Protein AF-A0A239KYQ0-F1 (afdb_monomer_lite)

Secondary structure (DSSP, 8-state):
--PPEEEEEEEEEETPPTTPEEEEEE--TT-S--EEEEEE-BTTEEEEEEEESSSEEEEEEEEEEEEE-TTSSSEEEEEEEEEEEEEEESSEEEEEEETT-GGG-EEE--HHHHHHHHHHHS---HHHHHHH-SSSSSHHHHHHHHHHHHHHHHHHHHHHTTS-HHHHTSHHHHHHHHHHH--

Sequence (183 aa):
MASWGTYVIRGTVKGVENGTWIYLTSMDRFDQTPLLDSARVKKERFEFRGQLRNKVLQAMLGLKGPVYKSDGVTVKEHRLTDAAMLWLENNDFFVEGEKGRLFQATINGPATQQDFQLLMRGNVEKAEFIRQHPNTSYLSVFLLNAEKEQYGKEVTAALYKLLSEDRKETLYGRQVATYLEGD

Structure (mmCIF, N/CA/C/O backbone):
data_AF-A0A239KYQ0-F1
#
_entry.id   AF-A0A239KYQ0-F1
#
loop_
_atom_site.group_PDB
_atom_site.id
_atom_site.type_symbol
_atom_site.label_atom_id
_atom_site.label_alt_id
_atom_site.label_comp_id
_atom_site.label_asym_id
_atom_site.label_entity_id
_atom_site.label_seq_id
_atom_site.pdbx_PDB_ins_code
_atom_site.Cartn_x
_atom_site.Cartn_y
_atom_site.Cartn_z
_atom_site.occupancy
_atom_site.B_iso_or_equiv
_atom_site.auth_seq_id
_atom_site.auth_comp_id
_atom_site.auth_asym_id
_atom_site.auth_atom_id
_atom_site.pdbx_PDB_model_num
ATOM 1 N N . MET A 1 1 ? -13.069 -3.149 -22.334 1.00 41.12 1 MET A N 1
ATOM 2 C CA . MET A 1 1 ? -13.716 -2.760 -21.061 1.00 41.12 1 MET A CA 1
ATOM 3 C C . MET A 1 1 ? -12.702 -2.984 -19.956 1.00 41.12 1 MET A C 1
ATOM 5 O O . MET A 1 1 ? -12.211 -4.099 -19.859 1.00 41.12 1 MET A O 1
ATOM 9 N N . ALA A 1 2 ? -12.317 -1.957 -19.194 1.00 51.84 2 ALA A N 1
ATOM 10 C CA . ALA A 1 2 ? -11.418 -2.161 -18.058 1.00 51.84 2 ALA A CA 1
ATOM 11 C C . ALA A 1 2 ? -12.173 -2.955 -16.981 1.00 51.84 2 ALA A C 1
ATOM 13 O O . ALA A 1 2 ? -13.147 -2.449 -16.427 1.00 51.84 2 ALA A O 1
ATOM 14 N N . SER A 1 3 ? -11.780 -4.204 -16.727 1.00 59.97 3 SER A N 1
ATOM 15 C CA . SER A 1 3 ? -12.342 -4.983 -15.623 1.00 59.97 3 SER A CA 1
ATOM 16 C C . SER A 1 3 ? -11.816 -4.409 -14.313 1.00 59.97 3 SER A C 1
ATOM 18 O O . SER A 1 3 ? -10.607 -4.417 -14.077 1.00 59.97 3 SER A O 1
ATOM 20 N N . TRP A 1 4 ? -12.704 -3.880 -13.479 1.00 78.44 4 TRP A N 1
ATOM 21 C CA . TRP A 1 4 ? -12.325 -3.394 -12.157 1.00 78.44 4 TRP A CA 1
ATOM 22 C C . TRP A 1 4 ? -12.005 -4.582 -11.251 1.00 78.44 4 TRP A C 1
ATOM 24 O O . TRP A 1 4 ? -12.693 -5.603 -11.299 1.00 78.44 4 TRP A O 1
ATOM 34 N N . GLY A 1 5 ? -10.957 -4.449 -10.438 1.00 87.06 5 GLY A N 1
ATOM 35 C CA . GLY A 1 5 ? -10.699 -5.392 -9.354 1.00 87.06 5 GLY A CA 1
ATOM 36 C C . GLY A 1 5 ? -11.647 -5.137 -8.185 1.00 87.06 5 GLY A C 1
ATOM 37 O O . GLY A 1 5 ? -12.246 -4.066 -8.077 1.00 87.06 5 GLY A O 1
ATOM 38 N N . THR A 1 6 ? -11.759 -6.096 -7.277 1.00 93.12 6 THR A N 1
ATOM 39 C CA . THR A 1 6 ? -12.476 -5.945 -6.007 1.00 93.12 6 THR A CA 1
ATOM 40 C C . THR A 1 6 ? -11.613 -6.440 -4.865 1.00 93.12 6 THR A C 1
ATOM 42 O O . THR A 1 6 ? -10.854 -7.388 -5.033 1.00 93.12 6 THR A O 1
ATOM 45 N N . TYR A 1 7 ? -11.747 -5.828 -3.697 1.00 94.00 7 TYR A N 1
ATOM 46 C CA . TYR A 1 7 ? -11.065 -6.292 -2.497 1.00 94.00 7 TYR A CA 1
ATOM 47 C C . TYR A 1 7 ? -12.039 -6.404 -1.331 1.00 94.00 7 TYR A C 1
ATOM 49 O O . TYR A 1 7 ? -12.993 -5.624 -1.209 1.00 94.00 7 TYR A O 1
ATOM 57 N N . VAL A 1 8 ? -11.742 -7.340 -0.433 1.00 96.00 8 VAL A N 1
ATOM 58 C CA . VAL A 1 8 ? -12.343 -7.395 0.898 1.00 96.00 8 VAL A CA 1
ATOM 59 C C . VAL A 1 8 ? -11.233 -7.450 1.934 1.00 96.00 8 VAL A C 1
ATOM 61 O O . VAL A 1 8 ? -10.407 -8.361 1.932 1.00 96.00 8 VAL A O 1
ATOM 64 N N . ILE A 1 9 ? -11.232 -6.486 2.850 1.00 97.44 9 ILE A N 1
ATOM 65 C CA . ILE A 1 9 ? -10.309 -6.478 3.986 1.00 97.44 9 ILE A CA 1
ATOM 66 C C . ILE A 1 9 ? -11.118 -6.803 5.217 1.00 97.44 9 ILE A C 1
ATOM 68 O O . ILE A 1 9 ? -12.038 -6.067 5.568 1.00 97.44 9 ILE A O 1
ATOM 72 N N . ARG A 1 10 ? -10.761 -7.880 5.898 1.00 98.12 10 ARG A N 1
ATOM 73 C CA . ARG A 1 10 ? -11.280 -8.171 7.234 1.00 98.12 10 ARG A CA 1
ATOM 74 C C . ARG A 1 10 ? -10.161 -7.926 8.220 1.00 98.12 10 ARG A C 1
ATOM 76 O O . ARG A 1 10 ? -9.006 -8.218 7.926 1.00 98.12 10 ARG A O 1
ATOM 83 N N . GLY A 1 11 ? -10.475 -7.409 9.395 1.00 97.94 11 GLY A N 1
ATOM 84 C CA . GLY A 1 11 ? -9.422 -7.260 10.381 1.00 97.94 11 GLY A CA 1
ATOM 85 C C . GLY A 1 11 ? -9.894 -7.194 11.808 1.00 97.94 11 GLY A C 1
ATOM 86 O O . GLY A 1 11 ? -11.076 -6.994 12.093 1.00 97.94 11 GLY A O 1
ATOM 87 N N . THR A 1 12 ? -8.926 -7.401 12.693 1.00 98.50 12 THR A N 1
ATOM 88 C CA . THR A 1 12 ? -9.068 -7.297 14.141 1.00 98.50 12 THR A CA 1
ATOM 89 C C . THR A 1 12 ? -8.008 -6.343 14.674 1.00 98.50 12 THR A C 1
ATOM 91 O O . THR A 1 12 ? -6.821 -6.525 14.403 1.00 98.50 12 THR A O 1
ATOM 94 N N . VAL A 1 13 ? -8.431 -5.340 15.441 1.00 98.31 13 VAL A N 1
ATOM 95 C CA . VAL A 1 13 ? -7.537 -4.418 16.152 1.00 98.31 13 VAL A CA 1
ATOM 96 C C . VAL A 1 13 ? -7.808 -4.545 17.642 1.00 98.31 13 VAL A C 1
ATOM 98 O O . VAL A 1 13 ? -8.805 -4.028 18.143 1.00 98.31 13 VAL A O 1
ATOM 101 N N . LYS A 1 14 ? -6.929 -5.246 18.357 1.00 98.38 14 LYS A N 1
ATOM 102 C CA . LYS A 1 14 ? -7.073 -5.448 19.803 1.00 98.38 14 LYS A CA 1
ATOM 103 C C . LYS A 1 14 ? -6.987 -4.121 20.557 1.00 98.38 14 LYS A C 1
ATOM 105 O O . LYS A 1 14 ? -6.195 -3.246 20.197 1.00 98.38 14 LYS A O 1
ATOM 110 N N . GLY A 1 15 ? -7.796 -3.974 21.602 1.00 97.12 15 GLY A N 1
ATOM 111 C CA . GLY A 1 15 ? -7.826 -2.789 22.462 1.00 97.12 15 GLY A CA 1
ATOM 112 C C . GLY A 1 15 ? -8.518 -1.567 21.849 1.00 97.12 15 GLY A C 1
ATOM 113 O O . GLY A 1 15 ? -8.438 -0.473 22.411 1.00 97.12 15 GLY A O 1
ATOM 114 N N . VAL A 1 16 ? -9.190 -1.715 20.702 1.00 96.75 16 VAL A N 1
ATOM 115 C CA . VAL A 1 16 ? -9.981 -0.635 20.103 1.00 96.75 16 VAL A CA 1
ATOM 116 C C . VAL A 1 16 ? -11.430 -0.677 20.599 1.00 96.75 16 VAL A C 1
ATOM 118 O O . VAL A 1 16 ? -12.057 -1.732 20.689 1.00 96.75 16 VAL A O 1
ATOM 121 N N . GLU A 1 17 ? -11.986 0.489 20.912 1.00 96.62 17 GLU A N 1
ATOM 122 C CA . GLU A 1 17 ? -13.349 0.604 21.428 1.00 96.62 17 GLU A CA 1
ATOM 123 C C . GLU A 1 17 ? -14.397 0.388 20.329 1.00 96.62 17 GLU A C 1
ATOM 125 O O . GLU A 1 17 ? -14.211 0.771 19.168 1.00 96.62 17 GLU A O 1
ATOM 130 N N . ASN A 1 18 ? -15.546 -0.177 20.709 1.00 97.44 18 ASN A N 1
ATOM 131 C CA . ASN A 1 18 ? -16.692 -0.303 19.812 1.00 97.44 18 ASN A CA 1
ATOM 132 C C . ASN A 1 18 ? -17.151 1.071 19.312 1.00 97.44 18 ASN A C 1
ATOM 134 O O . ASN A 1 18 ? -17.287 2.012 20.085 1.00 97.44 18 ASN A O 1
ATOM 138 N N . GLY A 1 19 ? -17.452 1.160 18.019 1.00 97.06 19 GLY A N 1
ATOM 139 C CA . GLY A 1 19 ? -17.867 2.403 17.373 1.00 97.06 19 GLY A CA 1
ATOM 140 C C . GLY A 1 19 ? -16.709 3.271 16.878 1.00 97.06 19 GLY A C 1
ATOM 141 O O . GLY A 1 19 ? -16.970 4.221 16.140 1.00 97.06 19 GLY A O 1
ATOM 142 N N . THR A 1 20 ? -15.454 2.930 17.201 1.00 96.94 20 THR A N 1
ATOM 143 C CA . THR A 1 20 ? -14.274 3.609 16.644 1.00 96.94 20 THR A CA 1
ATOM 144 C C . THR A 1 20 ? -14.236 3.451 15.126 1.00 96.94 20 THR A C 1
ATOM 146 O O . THR A 1 20 ? -14.492 2.366 14.607 1.00 96.94 20 THR A O 1
ATOM 149 N N . TRP A 1 21 ? -13.896 4.519 14.408 1.00 97.50 21 TRP A N 1
ATOM 150 C CA . TRP A 1 21 ? -13.687 4.469 12.962 1.00 97.50 21 TRP A CA 1
ATOM 151 C C . TRP A 1 21 ? -12.263 4.033 12.616 1.00 97.50 21 TRP A C 1
ATOM 153 O O . TRP A 1 21 ? -11.301 4.646 13.081 1.00 97.50 21 TRP A O 1
ATOM 163 N N . ILE A 1 22 ? -12.145 3.031 11.746 1.00 97.69 22 ILE A N 1
ATOM 164 C CA . ILE A 1 22 ? -10.922 2.723 10.998 1.00 97.69 22 ILE A CA 1
ATOM 165 C C . ILE A 1 22 ? -11.096 3.262 9.584 1.00 97.69 22 ILE A C 1
ATOM 167 O O . ILE A 1 22 ? -12.180 3.173 9.004 1.00 97.69 22 ILE A O 1
ATOM 171 N N . TYR A 1 23 ? -10.023 3.821 9.042 1.00 97.44 23 TYR A N 1
ATOM 172 C CA . TYR A 1 23 ? -9.992 4.413 7.713 1.00 97.44 23 TYR A CA 1
ATOM 173 C C . TYR A 1 23 ? -8.995 3.665 6.839 1.00 97.44 23 TYR A C 1
ATOM 175 O O . TYR A 1 23 ? -7.942 3.241 7.320 1.00 97.44 23 TYR A O 1
ATOM 183 N N . LEU A 1 24 ? -9.324 3.557 5.559 1.00 96.56 24 LEU A N 1
ATOM 184 C CA . LEU A 1 24 ? -8.436 3.088 4.509 1.00 96.56 24 LEU A CA 1
ATOM 185 C C . LEU A 1 24 ? -8.153 4.261 3.574 1.00 96.56 24 LEU A C 1
ATOM 187 O O . LEU A 1 24 ? -9.088 4.872 3.055 1.00 96.56 24 LEU A O 1
ATOM 191 N N . THR A 1 25 ? -6.882 4.589 3.368 1.00 93.75 25 THR A N 1
ATOM 192 C CA . THR A 1 25 ? -6.470 5.721 2.538 1.00 93.75 25 THR A CA 1
ATOM 193 C C . THR A 1 25 ? -5.461 5.327 1.469 1.00 9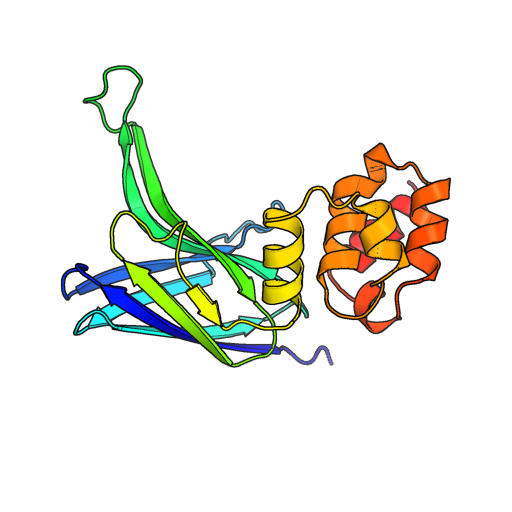3.75 25 THR A C 1
ATOM 195 O O . THR A 1 25 ? -4.535 4.571 1.743 1.00 93.75 25 THR A O 1
ATOM 198 N N . SER A 1 26 ? -5.609 5.872 0.268 1.00 90.94 26 SER A N 1
ATOM 199 C CA . SER A 1 26 ? -4.651 5.779 -0.829 1.00 90.94 26 SER A CA 1
ATOM 200 C C . SER A 1 26 ? -3.345 6.485 -0.465 1.00 90.94 26 SER A C 1
ATOM 202 O O . SER A 1 26 ? -3.358 7.548 0.156 1.00 90.94 26 SER A O 1
ATOM 204 N N . MET A 1 27 ? -2.221 5.886 -0.855 1.00 88.00 27 MET A N 1
ATOM 205 C CA . MET A 1 27 ? -0.887 6.497 -0.779 1.00 88.00 27 MET A CA 1
ATOM 206 C C . MET A 1 27 ? -0.417 7.043 -2.130 1.00 88.00 27 MET A C 1
ATOM 208 O O . MET A 1 27 ? 0.723 7.499 -2.256 1.00 88.00 27 MET A O 1
ATOM 212 N N . ASP A 1 28 ? -1.268 6.980 -3.153 1.00 79.50 28 ASP A N 1
ATOM 213 C CA . ASP A 1 28 ? -0.952 7.552 -4.450 1.00 79.50 28 ASP A CA 1
ATOM 214 C C . ASP A 1 28 ? -0.922 9.083 -4.355 1.00 79.50 28 ASP A C 1
ATOM 216 O O . ASP A 1 28 ? -1.899 9.732 -3.987 1.00 79.50 28 ASP A O 1
ATOM 220 N N . ARG A 1 29 ? 0.228 9.667 -4.696 1.00 71.94 29 ARG A N 1
ATOM 221 C CA . ARG A 1 29 ? 0.476 11.113 -4.604 1.00 71.94 29 ARG A CA 1
ATOM 222 C C . ARG A 1 29 ? -0.339 11.907 -5.625 1.00 71.94 29 ARG A C 1
ATOM 224 O O . ARG A 1 29 ? -0.457 13.121 -5.486 1.00 71.94 29 ARG A O 1
ATOM 231 N N . PHE A 1 30 ? -0.872 11.231 -6.642 1.00 66.31 30 PHE A N 1
ATOM 232 C CA . PHE A 1 30 ? -1.729 11.819 -7.668 1.00 66.31 30 PHE A CA 1
ATOM 233 C C . PHE A 1 30 ? -3.223 11.652 -7.359 1.00 66.31 30 PHE A C 1
ATOM 235 O O . PHE A 1 30 ? -4.062 12.174 -8.095 1.00 66.31 30 PHE A O 1
ATOM 242 N N . ASP A 1 31 ? -3.571 10.951 -6.276 1.00 68.62 31 ASP A N 1
ATOM 243 C CA . ASP A 1 31 ? -4.956 10.753 -5.871 1.00 68.62 31 ASP A CA 1
ATOM 244 C C . ASP A 1 31 ? -5.467 11.954 -5.068 1.00 68.62 31 ASP A C 1
ATOM 246 O O . ASP A 1 31 ? -5.081 12.200 -3.924 1.00 68.62 31 ASP A O 1
ATOM 250 N N . GLN A 1 32 ? -6.373 12.710 -5.684 1.00 63.97 32 GLN A N 1
ATOM 251 C CA . GLN A 1 32 ? -7.030 13.860 -5.059 1.00 63.97 32 GLN A CA 1
ATOM 252 C C . GLN A 1 32 ? -8.093 13.444 -4.025 1.00 63.97 32 GLN A C 1
ATOM 254 O O . GLN A 1 32 ? -8.596 14.291 -3.285 1.00 63.97 32 GLN A O 1
ATOM 259 N N . THR A 1 33 ? -8.423 12.149 -3.944 1.00 68.81 33 THR A N 1
ATOM 260 C CA . THR A 1 33 ? -9.432 11.583 -3.037 1.00 68.81 33 THR A CA 1
ATOM 261 C C . THR A 1 33 ? -8.800 10.478 -2.188 1.00 68.81 33 THR A C 1
ATOM 263 O O . THR A 1 33 ? -9.122 9.302 -2.334 1.00 68.81 33 THR A O 1
ATOM 266 N N . PRO A 1 34 ? -7.904 10.829 -1.249 1.00 83.75 34 PRO A N 1
ATOM 267 C CA . PRO A 1 34 ? -7.096 9.838 -0.557 1.00 83.75 34 PRO A CA 1
ATOM 268 C C . PRO A 1 34 ? -7.916 8.912 0.342 1.00 83.75 34 PRO A C 1
ATOM 270 O O . PRO A 1 34 ? -7.398 7.885 0.744 1.00 83.75 34 PRO A O 1
ATOM 273 N N . LEU A 1 35 ? -9.165 9.229 0.698 1.00 90.38 35 LEU A N 1
ATOM 274 C CA . LEU A 1 35 ? -10.012 8.316 1.468 1.00 90.38 35 LEU A CA 1
ATOM 275 C C . LEU A 1 35 ? -10.648 7.269 0.544 1.00 90.38 35 LEU A C 1
ATOM 277 O O . LEU A 1 35 ? -11.489 7.609 -0.283 1.00 90.38 35 LEU A O 1
ATOM 281 N N . LEU A 1 36 ? -10.286 6.002 0.744 1.00 91.94 36 LEU A N 1
ATOM 282 C CA . LEU A 1 36 ? -10.824 4.868 -0.008 1.00 91.94 36 LEU A CA 1
ATOM 283 C C . LEU A 1 36 ? -12.075 4.287 0.657 1.00 91.94 36 LEU A C 1
ATOM 285 O O . LEU A 1 36 ? -13.055 4.007 -0.025 1.00 91.94 36 LEU A O 1
ATOM 289 N N . ASP A 1 37 ? -12.040 4.094 1.980 1.00 94.62 37 ASP A N 1
ATOM 290 C CA . ASP A 1 37 ? -13.149 3.510 2.746 1.00 94.62 37 ASP A CA 1
ATOM 291 C C . ASP A 1 37 ? -13.049 3.870 4.246 1.00 94.62 37 ASP A C 1
ATOM 293 O O . ASP A 1 37 ? -12.001 4.309 4.739 1.00 94.62 37 ASP A O 1
ATOM 297 N N . SER A 1 38 ? -14.137 3.682 4.994 1.00 96.38 38 SER A N 1
ATOM 298 C CA . SER A 1 38 ? -14.176 3.807 6.453 1.00 96.38 38 SER A CA 1
ATOM 299 C C . SER A 1 38 ? -15.205 2.859 7.077 1.00 96.38 38 SER A C 1
ATOM 301 O O . SER A 1 38 ? -16.316 2.711 6.576 1.00 96.38 38 SER A O 1
ATOM 303 N N . ALA A 1 39 ? -14.850 2.237 8.200 1.00 97.56 39 ALA A N 1
ATOM 304 C CA . ALA A 1 39 ? -15.675 1.233 8.860 1.00 97.56 39 ALA A CA 1
ATOM 305 C C . ALA A 1 39 ? -15.681 1.457 10.370 1.00 97.56 39 ALA A C 1
ATOM 307 O O . ALA A 1 39 ? -14.663 1.810 10.972 1.00 97.56 39 ALA A O 1
ATOM 308 N N . ARG A 1 40 ? -16.839 1.229 10.996 1.00 97.50 40 ARG A N 1
ATOM 309 C CA . ARG A 1 40 ? -16.948 1.228 12.456 1.00 97.50 40 ARG A CA 1
ATOM 310 C C . ARG A 1 40 ? -16.550 -0.127 13.007 1.00 97.50 40 ARG A C 1
ATOM 312 O O . ARG A 1 40 ? -17.076 -1.154 12.583 1.00 97.50 40 ARG A O 1
ATOM 319 N N . VAL A 1 41 ? -15.685 -0.110 14.011 1.00 97.75 41 VAL A N 1
ATOM 320 C CA . VAL A 1 41 ? -15.275 -1.314 14.717 1.00 97.75 41 VAL A CA 1
ATOM 321 C C . VAL A 1 41 ? -16.415 -1.841 15.589 1.00 97.75 41 VAL A C 1
ATOM 323 O O . VAL A 1 41 ? -17.044 -1.093 16.343 1.00 97.75 41 VAL A O 1
ATOM 326 N N . LYS A 1 42 ? -16.660 -3.151 15.518 1.00 98.25 42 LYS A N 1
ATOM 327 C CA . LYS A 1 42 ? -17.587 -3.880 16.387 1.00 98.25 42 LYS A CA 1
ATOM 328 C C . LYS A 1 42 ? -16.908 -5.134 16.925 1.00 98.25 42 LYS A C 1
ATOM 330 O O . LYS A 1 42 ? -16.545 -6.022 16.161 1.00 98.25 42 LYS A O 1
ATOM 335 N N . LYS A 1 43 ? -16.792 -5.222 18.251 1.00 97.69 43 LYS A N 1
ATOM 336 C CA . LYS A 1 43 ? -16.062 -6.274 18.972 1.00 97.69 43 LYS A CA 1
ATOM 337 C C . LYS A 1 43 ? -14.652 -6.448 18.398 1.00 97.69 43 LYS A C 1
ATOM 339 O O . LYS A 1 43 ? -14.309 -7.534 17.947 1.00 97.69 43 LYS A O 1
ATOM 344 N N . GLU A 1 44 ? -13.907 -5.341 18.337 1.00 97.94 44 GLU A N 1
ATOM 345 C CA . GLU A 1 44 ? -12.537 -5.248 17.794 1.00 97.94 44 GLU A CA 1
ATOM 346 C C . GLU A 1 44 ? -12.386 -5.561 16.297 1.00 97.94 44 GLU A C 1
ATOM 348 O O . GLU A 1 44 ? -11.282 -5.483 15.763 1.00 97.94 44 GLU A O 1
ATOM 353 N N . ARG A 1 45 ? -13.476 -5.878 15.591 1.00 98.56 45 ARG A N 1
ATOM 354 C CA . ARG A 1 45 ? -13.458 -6.268 14.180 1.00 98.56 45 ARG A CA 1
ATOM 355 C C . ARG A 1 45 ? -13.977 -5.175 13.261 1.00 98.56 45 ARG A C 1
ATOM 357 O O . ARG A 1 45 ? -14.900 -4.442 13.621 1.00 98.56 45 ARG A O 1
ATOM 364 N N . PHE A 1 46 ? -13.436 -5.129 12.052 1.00 98.38 46 PHE A N 1
ATOM 365 C CA . PHE A 1 46 ? -13.901 -4.277 10.960 1.00 98.38 46 PHE A CA 1
ATOM 366 C C . PHE A 1 46 ? -13.878 -5.045 9.632 1.00 98.38 46 PHE A C 1
ATOM 368 O O . PHE A 1 46 ? -13.201 -6.069 9.502 1.00 98.38 46 PHE A O 1
ATOM 375 N N . GLU A 1 47 ? -14.620 -4.542 8.648 1.00 98.38 47 GLU A N 1
ATOM 376 C CA . GLU A 1 47 ? -14.605 -5.049 7.278 1.00 98.38 47 GLU A CA 1
ATOM 377 C C . GLU A 1 47 ? -14.676 -3.876 6.294 1.00 98.38 47 GLU A C 1
ATOM 379 O O . GLU A 1 47 ? -15.461 -2.950 6.499 1.00 98.38 47 GLU A O 1
ATOM 384 N N . PHE A 1 48 ? -13.869 -3.939 5.237 1.00 97.69 48 PHE A N 1
ATOM 385 C CA . PHE A 1 48 ? -13.925 -3.064 4.070 1.00 97.69 48 PHE A CA 1
ATOM 386 C C . PHE A 1 48 ? -14.285 -3.874 2.835 1.00 97.69 48 PHE A C 1
ATOM 388 O O . PHE A 1 48 ? -13.810 -5.003 2.679 1.00 97.69 48 PHE A O 1
ATOM 395 N N . ARG A 1 49 ? -15.077 -3.284 1.939 1.00 96.06 49 ARG A N 1
ATOM 396 C CA . ARG A 1 49 ? -15.410 -3.864 0.633 1.00 96.06 49 ARG A CA 1
ATOM 397 C C . ARG A 1 49 ? -15.349 -2.767 -0.408 1.00 96.06 49 ARG A C 1
ATOM 399 O O . ARG A 1 49 ? -16.153 -1.842 -0.367 1.00 96.06 49 ARG A O 1
ATOM 406 N N . GLY A 1 50 ? -14.425 -2.893 -1.349 1.00 92.56 50 GLY A N 1
ATOM 407 C CA . GLY A 1 50 ? -14.204 -1.847 -2.335 1.00 92.56 50 GLY A CA 1
ATOM 408 C C . GLY A 1 50 ? -13.864 -2.369 -3.717 1.00 92.56 50 GLY A C 1
ATOM 409 O O . GLY A 1 50 ? -13.645 -3.561 -3.942 1.00 92.56 50 GLY A O 1
ATOM 410 N N . GLN A 1 51 ? -13.841 -1.429 -4.653 1.00 91.38 51 GLN A N 1
ATOM 411 C CA . GLN A 1 51 ? -13.428 -1.644 -6.031 1.00 91.38 51 GLN A CA 1
ATOM 412 C C . GLN A 1 51 ? -12.055 -1.021 -6.253 1.00 91.38 51 GLN A C 1
ATOM 414 O O . GLN A 1 51 ? -11.740 0.041 -5.715 1.00 91.38 51 GLN A O 1
ATOM 419 N N . LEU A 1 52 ? -11.253 -1.670 -7.087 1.00 88.50 52 LEU A N 1
ATOM 420 C CA . LEU A 1 52 ? -9.911 -1.245 -7.431 1.00 88.50 52 LEU A CA 1
ATOM 421 C C . LEU A 1 52 ? -9.880 -0.820 -8.900 1.00 88.50 52 LEU A C 1
ATOM 423 O O . LEU A 1 52 ? -10.077 -1.627 -9.810 1.00 88.50 52 LEU A O 1
ATOM 427 N N . ARG A 1 53 ? -9.644 0.477 -9.124 1.00 85.00 53 ARG A N 1
ATOM 428 C CA . ARG A 1 53 ? -9.548 1.063 -10.473 1.00 85.00 53 ARG A CA 1
ATOM 429 C C . ARG A 1 53 ? -8.241 0.705 -11.183 1.00 85.00 53 ARG A C 1
ATOM 431 O O . ARG A 1 53 ? -8.188 0.711 -12.406 1.00 85.00 53 ARG A O 1
ATOM 438 N N . ASN A 1 54 ? -7.199 0.404 -10.412 1.00 87.31 54 ASN A N 1
ATOM 439 C CA . ASN A 1 54 ? -5.903 -0.065 -10.892 1.00 87.31 54 ASN A CA 1
ATOM 440 C C . ASN A 1 54 ? -5.703 -1.527 -10.475 1.00 87.31 54 ASN A C 1
ATOM 442 O O . ASN A 1 54 ? -6.391 -2.010 -9.589 1.00 87.31 54 ASN A O 1
ATOM 446 N N . LYS A 1 55 ? -4.765 -2.253 -11.089 1.00 91.12 55 LYS A N 1
ATOM 447 C CA . LYS A 1 55 ? -4.492 -3.654 -10.705 1.00 91.12 55 LYS A CA 1
ATOM 448 C C . LYS A 1 55 ? -3.905 -3.785 -9.290 1.00 91.12 55 LYS A C 1
ATOM 450 O O . LYS A 1 55 ? -4.078 -4.812 -8.645 1.00 91.12 55 LYS A O 1
ATOM 455 N N . VAL A 1 56 ? -3.233 -2.733 -8.826 1.00 92.12 56 VAL A N 1
ATOM 456 C CA . VAL A 1 56 ? -2.591 -2.639 -7.515 1.00 92.12 56 VAL A CA 1
ATOM 457 C C . VAL A 1 56 ? -2.669 -1.201 -6.997 1.00 92.12 56 VAL A C 1
ATOM 459 O O . VAL A 1 56 ? -2.653 -0.258 -7.795 1.00 92.12 56 VAL A O 1
ATOM 462 N N . LEU A 1 57 ? -2.737 -1.028 -5.677 1.00 91.62 57 LEU A N 1
ATOM 463 C CA . LEU A 1 57 ? -2.629 0.273 -5.018 1.00 91.62 57 LEU A CA 1
ATOM 464 C C . LEU A 1 57 ? -1.950 0.139 -3.650 1.00 91.62 57 LEU A C 1
ATOM 466 O O . LEU A 1 57 ? -2.350 -0.693 -2.837 1.00 91.62 57 LEU A O 1
ATOM 470 N N . GLN A 1 58 ? -0.959 0.986 -3.370 1.00 92.50 58 GLN A N 1
ATOM 471 C CA . GLN A 1 58 ? -0.439 1.143 -2.012 1.00 92.50 58 GLN A CA 1
ATOM 472 C C . GLN A 1 58 ? -1.419 1.976 -1.175 1.00 92.50 58 GLN A C 1
ATOM 474 O O . GLN A 1 58 ? -1.866 3.041 -1.606 1.00 92.50 58 GLN A O 1
ATOM 479 N N . ALA A 1 59 ? -1.734 1.507 0.028 1.00 94.12 59 ALA A N 1
ATOM 480 C CA . ALA A 1 59 ? -2.668 2.160 0.933 1.00 94.12 59 ALA A CA 1
ATOM 481 C C . ALA A 1 59 ? -2.155 2.160 2.381 1.00 94.12 59 ALA A C 1
ATOM 483 O O . ALA A 1 59 ? -1.228 1.437 2.751 1.00 94.12 59 ALA A O 1
ATOM 484 N N . MET A 1 60 ? -2.787 2.981 3.212 1.00 95.12 60 MET A N 1
ATOM 485 C CA . MET A 1 60 ? -2.651 2.965 4.662 1.00 95.12 60 MET A CA 1
ATOM 486 C C . MET A 1 60 ? -3.993 2.646 5.301 1.00 95.12 60 MET A C 1
ATOM 488 O O . MET A 1 60 ? -5.028 3.181 4.911 1.00 95.12 60 MET A O 1
ATOM 492 N N . LEU A 1 61 ? -3.961 1.796 6.316 1.00 96.56 61 LEU A N 1
ATOM 493 C CA . LEU A 1 61 ? -5.101 1.487 7.163 1.00 96.56 61 LEU A CA 1
ATOM 494 C C . LEU A 1 61 ? -4.798 1.972 8.567 1.00 96.56 61 LEU A C 1
ATOM 496 O O . LEU A 1 61 ? -3.746 1.639 9.108 1.00 96.56 61 LEU A O 1
ATOM 500 N N . GLY A 1 62 ? -5.700 2.731 9.183 1.00 97.12 62 GLY A N 1
ATOM 501 C CA . GLY A 1 62 ? -5.409 3.226 10.521 1.00 97.12 62 GLY A CA 1
ATOM 502 C C . GLY A 1 62 ? -6.522 3.962 11.238 1.00 97.12 62 GLY A C 1
ATOM 503 O O . GLY A 1 62 ? -7.626 4.177 10.728 1.00 97.12 62 GLY A O 1
ATOM 504 N N . LEU A 1 63 ? -6.170 4.375 12.449 1.00 96.50 63 LEU A N 1
ATOM 505 C CA . LEU A 1 63 ? -6.972 5.187 13.347 1.00 96.50 63 LEU A CA 1
ATOM 506 C C . LEU A 1 63 ? -6.530 6.648 13.249 1.00 96.50 63 LEU A C 1
ATOM 508 O O . LEU A 1 63 ? -5.334 6.956 13.219 1.00 96.50 63 LEU A O 1
ATOM 512 N N . LYS A 1 64 ? -7.505 7.563 13.227 1.00 93.50 64 LYS A N 1
ATOM 513 C CA . LYS A 1 64 ? -7.217 8.994 13.338 1.00 93.50 64 LYS A CA 1
ATOM 514 C C . LYS A 1 64 ? -6.869 9.350 14.778 1.00 93.50 64 LYS A C 1
ATOM 516 O O . LYS A 1 64 ? -7.570 8.945 15.702 1.00 93.50 64 LYS A O 1
ATOM 521 N N . GLY A 1 65 ? -5.848 10.177 14.939 1.00 89.50 65 GLY A N 1
ATOM 522 C CA . GLY A 1 65 ? -5.489 10.786 16.210 1.00 89.50 65 GLY A CA 1
ATOM 523 C C . GLY A 1 65 ? -4.956 12.205 16.022 1.00 89.50 65 GLY A C 1
ATOM 524 O O . GLY A 1 65 ? -4.727 12.642 14.885 1.00 89.50 65 GLY A O 1
ATOM 525 N N . PRO A 1 66 ? -4.806 12.949 17.126 1.00 91.44 66 PRO A N 1
ATOM 526 C CA . PRO A 1 66 ? -4.275 14.301 17.097 1.00 91.44 66 PRO A CA 1
ATOM 527 C C . PRO A 1 66 ? -2.774 14.297 16.789 1.00 91.44 66 PRO A C 1
ATOM 529 O O . PRO A 1 66 ? -2.006 13.483 17.298 1.00 91.44 66 PRO A O 1
ATOM 532 N N . VAL A 1 67 ? -2.350 15.258 15.977 1.00 89.88 67 VAL A N 1
ATOM 533 C CA . VAL A 1 67 ? -0.950 15.637 15.788 1.00 89.88 67 VAL A CA 1
ATOM 534 C C . VAL A 1 67 ? -0.743 16.939 16.528 1.00 89.88 67 VAL A C 1
ATOM 536 O O . VAL A 1 67 ? -1.422 17.925 16.243 1.00 89.88 67 VAL A O 1
ATOM 539 N N . TYR A 1 68 ? 0.191 16.949 17.466 1.00 92.25 68 TYR A N 1
ATOM 540 C CA . TYR A 1 68 ? 0.483 18.123 18.276 1.00 92.25 68 TYR A CA 1
ATOM 541 C C . TYR A 1 68 ? 1.523 19.022 17.597 1.00 92.25 68 TYR A C 1
ATOM 543 O O . TYR A 1 68 ? 2.335 18.565 16.787 1.00 92.25 68 TYR A O 1
ATOM 551 N N . LYS A 1 69 ? 1.488 20.319 17.911 1.00 94.44 69 LYS A N 1
ATOM 552 C CA . LYS A 1 69 ? 2.579 21.253 17.609 1.00 94.44 69 LYS A CA 1
ATOM 553 C C . LYS A 1 69 ? 3.807 20.912 18.465 1.00 94.44 69 LYS A C 1
ATOM 555 O O . LYS A 1 69 ? 3.763 20.036 19.325 1.00 94.44 69 LYS A O 1
ATOM 560 N N . SER A 1 70 ? 4.908 21.631 18.249 1.00 93.50 70 SER A N 1
ATOM 561 C CA . SER A 1 70 ? 6.151 21.465 19.017 1.00 93.50 70 SER A CA 1
ATOM 562 C C . SER A 1 70 ? 5.991 21.700 20.524 1.00 93.50 70 SER A C 1
ATOM 564 O O . SER A 1 70 ? 6.853 21.288 21.287 1.00 93.50 70 SER A O 1
ATOM 566 N N . ASP A 1 71 ? 4.902 22.345 20.952 1.00 94.12 71 ASP A N 1
ATOM 567 C CA . ASP A 1 71 ? 4.555 22.523 22.365 1.00 94.12 71 ASP A CA 1
ATOM 568 C C . ASP A 1 71 ? 4.010 21.248 23.035 1.00 94.12 71 ASP A C 1
ATOM 570 O O . ASP A 1 71 ? 3.875 21.216 24.254 1.00 94.12 71 ASP A O 1
ATOM 574 N N . GLY A 1 72 ? 3.685 20.204 22.262 1.00 90.56 72 GLY A N 1
ATOM 575 C CA . GLY A 1 72 ? 3.139 18.941 22.760 1.00 90.56 72 GLY A CA 1
ATOM 576 C C . GLY A 1 72 ? 1.700 19.017 23.285 1.00 90.56 72 GLY A C 1
ATOM 577 O O . GLY A 1 72 ? 1.183 18.005 23.751 1.00 90.56 72 GLY A O 1
ATOM 578 N N . VAL A 1 73 ? 1.041 20.178 23.203 1.00 91.88 73 VAL A N 1
ATOM 579 C CA . VAL A 1 73 ? -0.286 20.418 23.803 1.00 91.88 73 VAL A CA 1
ATOM 580 C C . VAL A 1 73 ? -1.292 20.900 22.764 1.00 91.88 73 VAL A C 1
ATOM 582 O O . VAL A 1 73 ? -2.443 20.458 22.755 1.00 91.88 73 VAL A O 1
ATOM 585 N N . THR A 1 74 ? -0.879 21.764 21.840 1.00 94.69 74 THR A N 1
ATOM 586 C CA . THR A 1 74 ? -1.782 22.318 20.833 1.00 94.69 74 THR A CA 1
ATOM 587 C C . THR A 1 74 ? -1.965 21.329 19.691 1.00 94.69 74 THR A C 1
ATOM 589 O O . THR A 1 74 ? -1.016 21.027 18.966 1.00 94.69 74 THR A O 1
ATOM 592 N N . VAL A 1 75 ? -3.197 20.865 19.468 1.00 93.94 75 VAL A N 1
ATOM 593 C CA . VAL A 1 75 ? -3.523 20.039 18.296 1.00 93.94 75 VAL A CA 1
ATOM 594 C C . VAL A 1 75 ? -3.384 20.885 17.029 1.00 93.94 75 VAL A C 1
ATOM 596 O O . VAL A 1 75 ? -4.051 21.904 16.861 1.00 93.94 75 VAL A O 1
ATOM 599 N N . LYS A 1 76 ? -2.498 20.457 16.132 1.00 93.06 76 LYS A N 1
ATOM 600 C CA . LYS A 1 76 ? -2.308 21.030 14.798 1.00 93.06 76 LYS A CA 1
ATOM 601 C C . LYS A 1 76 ? -3.356 20.496 13.825 1.00 93.06 76 LYS A C 1
ATOM 603 O O . LYS A 1 76 ? -3.966 21.268 13.097 1.00 93.06 76 LYS A O 1
ATOM 608 N N . GLU A 1 77 ? -3.532 19.179 13.794 1.00 92.44 77 GLU A N 1
ATOM 609 C CA . GLU A 1 77 ? -4.409 18.488 12.848 1.00 92.44 77 GLU A CA 1
ATOM 610 C C . GLU A 1 77 ? -4.761 17.083 13.351 1.00 92.44 77 GLU A C 1
ATOM 612 O O . GLU A 1 77 ? -4.133 16.576 14.279 1.00 92.44 77 GLU A O 1
ATOM 617 N N . HIS A 1 78 ? -5.748 16.441 12.722 1.00 87.19 78 HIS A N 1
ATOM 618 C CA . HIS A 1 78 ? -6.032 15.019 12.916 1.00 87.19 78 HIS A CA 1
ATOM 619 C C . HIS A 1 78 ? -5.681 14.254 11.643 1.00 87.19 78 HIS A C 1
ATOM 621 O O . HIS A 1 78 ? -6.212 14.551 10.572 1.00 87.19 78 HIS A O 1
ATOM 627 N N . ARG A 1 79 ? -4.835 13.232 11.764 1.00 90.00 79 ARG A N 1
ATOM 628 C CA . ARG A 1 79 ? -4.465 12.333 10.657 1.00 90.00 79 ARG A CA 1
ATOM 629 C C . ARG A 1 79 ? -4.362 10.901 11.160 1.00 90.00 79 ARG A C 1
ATOM 631 O O . ARG A 1 79 ? -4.573 10.653 12.343 1.00 90.00 79 ARG A O 1
ATOM 638 N N . LEU A 1 80 ? -4.045 9.961 10.275 1.00 91.56 80 LEU A N 1
ATOM 639 C CA . LEU A 1 80 ? -3.701 8.607 10.700 1.00 91.56 80 LEU A CA 1
ATOM 640 C C . LEU A 1 80 ? -2.413 8.646 11.532 1.00 91.56 80 LEU A C 1
ATOM 642 O O . LEU A 1 80 ? -1.341 8.930 11.001 1.00 91.56 80 LEU A O 1
ATOM 646 N N . THR A 1 81 ? -2.538 8.429 12.841 1.00 91.62 81 THR A N 1
ATO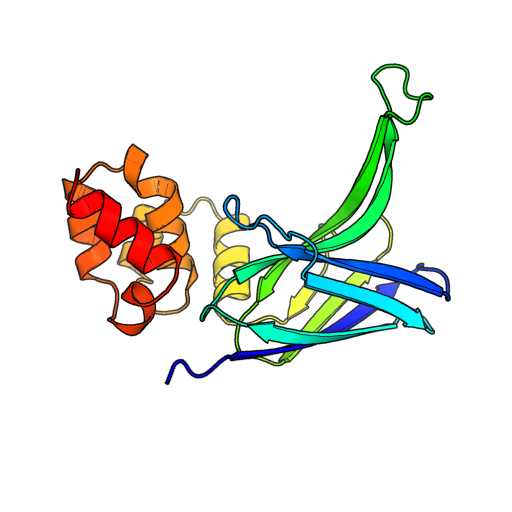M 647 C CA . THR A 1 81 ? -1.410 8.440 13.793 1.00 91.62 81 THR A CA 1
ATOM 648 C C . THR A 1 81 ? -1.019 7.039 14.243 1.00 91.62 81 THR A C 1
ATOM 650 O O . THR A 1 81 ? 0.108 6.833 14.673 1.00 91.62 81 THR A O 1
ATOM 653 N N . ASP A 1 82 ? -1.939 6.083 14.128 1.00 96.00 82 ASP A N 1
ATOM 654 C CA . ASP A 1 82 ? -1.709 4.662 14.366 1.00 96.00 82 ASP A CA 1
ATOM 655 C C . ASP A 1 82 ? -2.173 3.912 13.119 1.00 96.00 82 ASP A C 1
ATOM 657 O O . ASP A 1 82 ? -3.372 3.861 12.833 1.00 96.00 82 ASP A O 1
ATOM 661 N N . ALA A 1 83 ? -1.225 3.446 12.306 1.00 96.38 83 ALA A N 1
ATOM 662 C CA . ALA A 1 83 ? -1.527 2.945 10.973 1.00 96.38 83 ALA A CA 1
ATOM 663 C C . ALA A 1 83 ? -0.546 1.878 10.489 1.00 96.38 83 ALA A C 1
ATOM 665 O O . ALA A 1 83 ? 0.635 1.894 10.831 1.00 96.38 83 ALA A O 1
ATOM 666 N N . ALA A 1 84 ? -1.057 0.999 9.632 1.00 95.31 84 ALA A N 1
ATOM 667 C CA . ALA A 1 84 ? -0.317 -0.007 8.892 1.00 95.31 84 ALA A CA 1
ATOM 668 C C . ALA A 1 84 ? -0.275 0.369 7.406 1.00 95.31 84 ALA A C 1
ATOM 670 O O . ALA A 1 84 ? -1.282 0.808 6.844 1.00 95.31 84 ALA A O 1
ATOM 671 N N . MET A 1 85 ? 0.870 0.164 6.757 1.00 93.81 85 MET A N 1
ATOM 672 C CA . MET A 1 85 ? 0.978 0.250 5.300 1.00 93.81 85 MET A CA 1
ATOM 673 C C . MET A 1 85 ? 0.627 -1.099 4.681 1.00 93.81 85 MET A C 1
ATOM 675 O O . MET A 1 85 ? 1.086 -2.136 5.165 1.00 93.81 85 MET A O 1
ATOM 679 N N . LEU A 1 86 ? -0.163 -1.084 3.611 1.00 95.25 86 LEU A N 1
ATOM 680 C CA . LEU A 1 86 ? -0.611 -2.299 2.948 1.00 95.25 86 LEU A CA 1
ATOM 681 C C . LEU A 1 86 ? -0.754 -2.147 1.434 1.00 95.25 86 LEU A C 1
ATOM 683 O O . LEU A 1 86 ? -0.768 -1.035 0.903 1.00 95.25 86 LEU A O 1
ATOM 687 N N . TRP A 1 87 ? -0.892 -3.281 0.754 1.00 94.88 87 TRP A N 1
ATOM 688 C CA . TRP A 1 87 ? -1.121 -3.361 -0.686 1.00 94.88 87 TRP A CA 1
ATOM 689 C C . TRP A 1 87 ? -2.511 -3.908 -1.001 1.00 94.88 87 TRP A C 1
ATOM 691 O O . TRP A 1 87 ? -2.877 -4.994 -0.554 1.00 94.88 87 TRP A O 1
ATOM 701 N N . LEU A 1 88 ? -3.273 -3.152 -1.792 1.00 94.38 88 LEU A N 1
ATOM 702 C CA . LEU A 1 88 ? -4.553 -3.575 -2.347 1.00 94.38 88 LEU A CA 1
ATOM 703 C C . LEU A 1 88 ? -4.334 -4.209 -3.717 1.00 94.38 88 LEU A C 1
ATOM 705 O O . LEU A 1 88 ? -3.714 -3.608 -4.591 1.00 94.38 88 LEU A O 1
ATOM 709 N N . GLU A 1 89 ? -4.902 -5.394 -3.901 1.00 93.62 89 GLU A N 1
ATOM 710 C CA . GLU A 1 89 ? -5.010 -6.117 -5.169 1.00 93.62 89 GLU A CA 1
ATOM 711 C C . GLU A 1 89 ? -6.428 -6.697 -5.276 1.00 93.62 89 GLU A C 1
ATOM 713 O O . GLU A 1 89 ? -7.229 -6.554 -4.350 1.00 93.62 89 GLU A O 1
ATOM 718 N N . ASN A 1 90 ? -6.750 -7.360 -6.388 1.00 93.19 90 ASN A N 1
ATOM 719 C CA . ASN A 1 90 ? -8.013 -8.084 -6.550 1.00 93.19 90 ASN A CA 1
ATOM 720 C C . ASN A 1 90 ? -8.040 -9.368 -5.694 1.00 93.19 90 ASN A C 1
ATOM 722 O O . ASN A 1 90 ? -7.946 -10.474 -6.229 1.00 93.19 90 ASN A O 1
ATOM 726 N N . ASN A 1 91 ? -8.063 -9.216 -4.369 1.00 92.31 91 ASN A N 1
ATOM 727 C CA . ASN A 1 91 ? -7.990 -10.309 -3.407 1.00 92.31 91 ASN A CA 1
ATOM 728 C C . ASN A 1 91 ? -8.684 -9.956 -2.079 1.00 92.31 91 ASN A C 1
ATOM 730 O O . ASN A 1 91 ? -8.767 -8.792 -1.675 1.00 92.31 91 ASN A O 1
ATOM 734 N N . ASP A 1 92 ? -9.121 -10.994 -1.378 1.00 94.19 92 ASP A N 1
ATOM 735 C CA . ASP A 1 92 ? -9.551 -10.945 0.010 1.00 94.19 92 ASP A CA 1
ATOM 736 C C . ASP A 1 92 ? -8.335 -11.142 0.921 1.00 94.19 92 ASP A C 1
ATOM 738 O O . ASP A 1 92 ? -7.525 -12.045 0.707 1.00 94.19 92 ASP A O 1
ATOM 742 N N . PHE A 1 93 ? -8.211 -10.340 1.978 1.00 95.12 93 PHE A N 1
ATOM 743 C CA . PHE A 1 93 ? -7.127 -10.528 2.939 1.00 95.12 93 PHE A CA 1
ATOM 744 C C . PHE A 1 93 ? -7.475 -10.089 4.360 1.00 95.12 93 PHE A C 1
ATOM 746 O O . PHE A 1 93 ? -8.524 -9.490 4.627 1.00 95.12 93 PHE A O 1
ATOM 753 N N . PHE A 1 94 ? -6.582 -10.444 5.287 1.00 96.88 94 PHE A N 1
ATOM 754 C CA . PHE A 1 94 ? -6.766 -10.227 6.715 1.00 96.88 94 PHE A CA 1
ATOM 755 C C . PHE A 1 94 ? -5.694 -9.325 7.329 1.00 96.88 94 PHE A C 1
ATOM 757 O O . PHE A 1 94 ? -4.518 -9.409 6.967 1.00 96.88 94 PHE A O 1
ATOM 764 N N . VAL A 1 95 ? -6.112 -8.495 8.286 1.00 97.75 95 VAL A N 1
ATOM 765 C CA . VAL A 1 95 ? -5.243 -7.623 9.084 1.00 97.75 95 VAL A CA 1
ATOM 766 C C . VAL A 1 95 ? -5.447 -7.911 10.570 1.00 97.75 95 VAL A C 1
ATOM 768 O O . VAL A 1 95 ? -6.554 -7.777 11.092 1.00 97.75 95 VAL A O 1
ATOM 771 N N . GLU A 1 96 ? -4.368 -8.244 11.269 1.00 98.25 96 GLU A N 1
ATOM 772 C CA . GLU A 1 96 ? -4.336 -8.369 12.727 1.00 98.25 96 GLU A CA 1
ATOM 773 C C . GLU A 1 96 ? -3.402 -7.328 13.318 1.00 98.25 96 GLU A C 1
ATOM 775 O O . GLU A 1 96 ? -2.219 -7.279 12.986 1.00 98.25 96 GLU A O 1
ATOM 780 N N . GLY A 1 97 ? -3.909 -6.514 14.233 1.00 97.81 97 GLY A N 1
ATOM 781 C CA . GLY A 1 97 ? -3.097 -5.523 14.919 1.00 97.81 97 GLY A CA 1
ATOM 782 C C . GLY A 1 97 ? -3.602 -5.211 16.316 1.00 97.81 97 GLY A C 1
ATOM 783 O O . GLY A 1 97 ? -4.537 -5.827 16.833 1.00 97.81 97 GLY A O 1
ATOM 784 N N . GLU A 1 98 ? -2.970 -4.220 16.926 1.00 98.19 98 GLU A N 1
ATOM 785 C CA . GLU A 1 98 ? -3.304 -3.717 18.251 1.00 98.19 98 GLU A CA 1
ATOM 786 C C . GLU A 1 98 ? -3.254 -2.193 18.236 1.00 98.19 98 GLU A C 1
ATOM 788 O O . GLU A 1 98 ? -2.386 -1.605 17.584 1.00 98.19 98 GLU A O 1
ATOM 793 N N . LYS A 1 99 ? -4.191 -1.556 18.941 1.00 97.56 99 LYS A N 1
ATOM 794 C CA . LYS A 1 99 ? -4.248 -0.099 19.075 1.00 97.56 99 LYS A CA 1
ATOM 795 C C . LYS A 1 99 ? -2.929 0.431 19.650 1.00 97.56 99 LYS A C 1
ATOM 797 O O . LYS A 1 99 ? -2.434 -0.059 20.660 1.00 97.56 99 LYS A O 1
ATOM 802 N N . GLY A 1 100 ? -2.375 1.451 19.005 1.00 96.62 100 GLY A N 1
ATOM 803 C CA . GLY A 1 100 ? -1.068 2.045 19.296 1.00 96.62 100 GLY A CA 1
ATOM 804 C C . GLY A 1 100 ? 0.116 1.313 18.656 1.00 96.62 100 GLY A C 1
ATOM 805 O O . GLY A 1 100 ? 1.249 1.779 18.776 1.00 96.62 100 GLY A O 1
ATOM 806 N N . ARG A 1 101 ? -0.118 0.173 17.992 1.00 9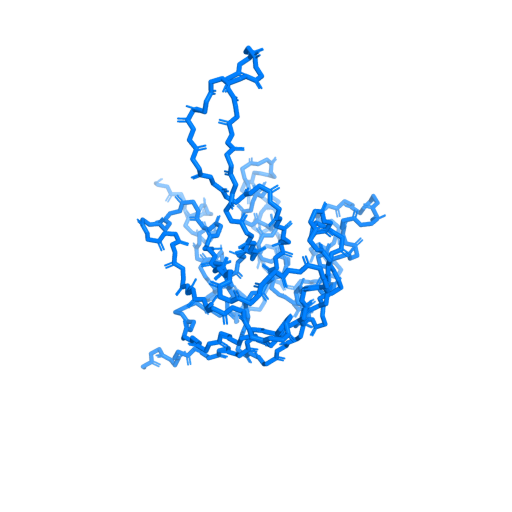7.06 101 ARG A N 1
ATOM 807 C CA . ARG A 1 101 ? 0.911 -0.665 17.359 1.00 97.06 101 ARG A CA 1
ATOM 808 C C . ARG A 1 101 ? 0.488 -1.178 15.980 1.00 97.06 101 ARG A C 1
ATOM 810 O O . ARG A 1 101 ? 1.000 -2.201 15.527 1.00 97.06 101 ARG A O 1
ATOM 817 N N . LEU A 1 102 ? -0.402 -0.480 15.268 1.00 96.44 102 LEU A N 1
ATOM 818 C CA . LEU A 1 102 ? -0.829 -0.896 13.925 1.00 96.44 102 LEU A CA 1
ATOM 819 C C . LEU A 1 102 ? 0.322 -0.898 12.916 1.00 96.44 102 LEU A C 1
ATOM 821 O O . LEU A 1 102 ? 0.302 -1.688 11.981 1.00 96.44 102 LEU A O 1
ATOM 825 N N . PHE A 1 103 ? 1.375 -0.112 13.137 1.00 94.19 103 PHE A N 1
ATOM 826 C CA . PHE A 1 103 ? 2.586 -0.176 12.311 1.00 94.19 103 PHE A CA 1
ATOM 827 C C . PHE A 1 103 ? 3.297 -1.545 12.369 1.00 94.19 103 PHE A C 1
ATOM 829 O O . PHE A 1 103 ? 4.121 -1.839 11.507 1.00 94.19 103 PHE A O 1
ATOM 836 N N . GLN A 1 104 ? 2.972 -2.385 13.361 1.00 94.69 104 GLN A N 1
ATOM 837 C CA . GLN A 1 104 ? 3.445 -3.768 13.513 1.00 94.69 104 GLN A CA 1
ATOM 838 C C . GLN A 1 104 ? 2.374 -4.806 13.143 1.00 94.69 104 GLN A C 1
ATOM 840 O O . GLN A 1 104 ? 2.543 -5.989 13.443 1.00 94.69 104 GLN A O 1
ATOM 845 N N . ALA A 1 105 ? 1.258 -4.386 12.541 1.00 95.81 105 ALA A N 1
ATOM 846 C CA . ALA A 1 105 ? 0.169 -5.288 12.199 1.00 95.81 105 ALA A CA 1
ATOM 847 C C . ALA A 1 105 ? 0.649 -6.426 11.285 1.00 95.81 105 ALA A C 1
ATOM 849 O O . ALA A 1 105 ? 1.430 -6.230 10.351 1.00 95.81 105 ALA A O 1
ATOM 850 N N . THR A 1 106 ? 0.131 -7.624 11.541 1.00 95.31 106 THR A N 1
ATOM 851 C CA . THR A 1 106 ? 0.287 -8.763 10.643 1.00 95.31 106 THR A CA 1
ATOM 852 C C . THR A 1 106 ? -0.740 -8.642 9.529 1.00 95.31 106 THR A C 1
ATOM 854 O O . THR A 1 106 ? -1.940 -8.546 9.779 1.00 95.31 106 THR A O 1
ATOM 857 N N . ILE A 1 107 ? -0.260 -8.638 8.289 1.00 95.31 107 ILE A N 1
ATOM 858 C CA . ILE A 1 107 ? -1.095 -8.489 7.097 1.00 95.31 107 ILE A CA 1
ATOM 859 C C . ILE A 1 107 ? -0.891 -9.723 6.240 1.00 95.31 107 ILE A C 1
ATOM 861 O O . ILE A 1 107 ? 0.180 -9.901 5.656 1.00 95.31 107 ILE A O 1
ATOM 865 N N . ASN A 1 108 ? -1.919 -10.563 6.169 1.00 92.50 108 ASN A N 1
ATOM 866 C CA . ASN A 1 108 ? -1.905 -11.777 5.361 1.00 92.50 108 ASN A CA 1
ATOM 867 C C . ASN A 1 108 ? -2.446 -11.455 3.964 1.00 92.50 108 ASN A C 1
ATOM 869 O O . ASN A 1 108 ? -3.538 -11.871 3.584 1.00 92.50 108 ASN A O 1
ATOM 873 N N . GLY A 1 109 ? -1.719 -10.559 3.293 1.00 86.62 109 GLY A N 1
ATOM 874 C CA . GLY A 1 109 ? -2.108 -9.901 2.052 1.00 86.62 109 GLY A CA 1
ATOM 875 C C . GLY A 1 109 ? -1.651 -10.627 0.785 1.00 86.62 109 GLY A C 1
ATOM 876 O O . GLY A 1 109 ? -1.113 -11.736 0.847 1.00 86.62 109 GLY A O 1
ATOM 877 N N . PRO A 1 110 ? -1.849 -9.987 -0.379 1.00 90.69 110 PRO A N 1
ATOM 878 C CA . PRO A 1 110 ? -1.460 -10.549 -1.667 1.00 90.69 110 PRO A CA 1
ATOM 879 C C . PRO A 1 110 ? 0.070 -10.619 -1.834 1.00 90.69 110 PRO A C 1
ATOM 881 O O . PRO A 1 110 ? 0.822 -10.153 -0.978 1.00 90.69 110 PRO A O 1
ATOM 884 N N . ALA A 1 111 ? 0.552 -11.176 -2.949 1.00 93.06 111 ALA A N 1
ATOM 885 C CA . ALA A 1 111 ? 1.986 -11.374 -3.197 1.00 93.06 111 ALA A CA 1
ATOM 886 C C . ALA A 1 111 ? 2.811 -10.083 -3.034 1.00 93.06 111 ALA A C 1
ATOM 888 O O . ALA A 1 111 ? 3.885 -10.114 -2.434 1.00 93.06 111 ALA A O 1
ATOM 889 N N . THR A 1 112 ? 2.283 -8.927 -3.461 1.00 95.19 112 THR A N 1
ATOM 890 C CA . THR A 1 112 ? 2.979 -7.636 -3.288 1.00 95.19 112 THR A CA 1
ATOM 891 C C . THR A 1 112 ? 3.192 -7.290 -1.816 1.00 95.19 112 THR A C 1
ATOM 893 O O . THR A 1 112 ? 4.221 -6.719 -1.460 1.00 95.19 112 THR A O 1
ATOM 896 N N . GLN A 1 113 ? 2.267 -7.678 -0.931 1.00 94.38 113 GLN A N 1
ATOM 897 C CA . GLN A 1 113 ? 2.416 -7.479 0.510 1.00 94.38 113 GLN A CA 1
ATOM 898 C C . GLN A 1 113 ? 3.587 -8.283 1.083 1.00 94.38 113 GLN A C 1
ATOM 900 O O . GLN A 1 113 ? 4.308 -7.774 1.944 1.00 94.38 113 GLN A O 1
ATOM 905 N N . GLN A 1 114 ? 3.767 -9.520 0.620 1.00 91.38 114 GLN A N 1
ATOM 906 C CA . GLN A 1 114 ? 4.821 -10.423 1.089 1.00 91.38 114 GLN A CA 1
ATOM 907 C C . GLN A 1 114 ? 6.191 -9.943 0.606 1.00 91.38 114 GLN A C 1
ATOM 909 O O . GLN A 1 114 ? 7.099 -9.758 1.417 1.00 91.38 114 GLN A O 1
ATOM 914 N N . ASP A 1 115 ? 6.298 -9.628 -0.685 1.00 92.94 115 ASP A N 1
ATOM 915 C CA . ASP A 1 115 ? 7.507 -9.061 -1.285 1.00 92.94 115 ASP A CA 1
ATOM 916 C C . ASP A 1 115 ? 7.898 -7.743 -0.598 1.00 92.94 115 ASP A C 1
ATOM 918 O O . ASP A 1 115 ? 9.067 -7.515 -0.281 1.00 92.94 115 ASP A O 1
ATOM 922 N N . PHE A 1 116 ? 6.917 -6.889 -0.284 1.00 91.75 116 PHE A N 1
ATOM 923 C CA . PHE A 1 116 ? 7.171 -5.630 0.414 1.00 91.75 116 PHE A CA 1
ATOM 924 C C . PHE A 1 116 ? 7.706 -5.862 1.830 1.00 91.75 116 PHE A C 1
ATOM 926 O O . PHE A 1 116 ? 8.645 -5.194 2.255 1.00 91.75 116 PHE A O 1
ATOM 933 N N . GLN A 1 117 ? 7.152 -6.828 2.564 1.00 87.94 117 GLN A N 1
ATOM 934 C CA . GLN A 1 117 ? 7.649 -7.181 3.895 1.00 87.94 117 GLN A CA 1
ATOM 935 C C . GLN A 1 117 ? 9.068 -7.762 3.852 1.00 87.94 117 GLN A C 1
ATOM 937 O O . GLN A 1 117 ? 9.850 -7.487 4.763 1.00 87.94 117 GLN A O 1
ATOM 942 N N . LEU A 1 118 ? 9.418 -8.531 2.816 1.00 86.19 118 LEU A N 1
ATOM 943 C CA . LEU A 1 118 ? 10.785 -9.016 2.605 1.00 86.19 118 LEU A CA 1
ATOM 944 C C . LEU A 1 118 ? 11.748 -7.851 2.356 1.00 86.19 118 LEU A C 1
ATOM 946 O O . LEU A 1 118 ? 12.777 -7.762 3.029 1.00 86.19 118 LEU A O 1
ATOM 950 N N . LEU A 1 119 ? 11.378 -6.922 1.469 1.00 86.75 119 LEU A N 1
ATOM 951 C CA . LEU A 1 119 ? 12.170 -5.725 1.181 1.00 86.75 119 LEU A CA 1
ATOM 952 C C . LEU A 1 119 ? 12.378 -4.865 2.439 1.00 86.75 119 LEU A C 1
ATOM 954 O O . LEU A 1 119 ? 13.491 -4.434 2.704 1.00 86.75 119 LEU A O 1
ATOM 958 N N . MET A 1 120 ? 11.334 -4.656 3.248 1.00 83.62 120 MET A N 1
ATOM 959 C CA . MET A 1 120 ? 11.410 -3.846 4.475 1.00 83.62 120 MET A CA 1
ATOM 960 C C . MET A 1 120 ? 12.248 -4.486 5.593 1.00 83.62 120 MET A C 1
ATOM 962 O O . MET A 1 120 ? 12.679 -3.785 6.508 1.00 83.62 120 MET A O 1
ATOM 966 N N . ARG A 1 121 ? 12.448 -5.809 5.561 1.00 83.19 121 ARG A N 1
ATOM 967 C CA . ARG A 1 121 ? 13.254 -6.546 6.550 1.00 83.19 121 ARG A CA 1
ATOM 968 C C . ARG A 1 121 ? 14.711 -6.723 6.123 1.00 83.19 121 ARG A C 1
ATOM 970 O O . ARG A 1 121 ? 15.548 -7.004 6.977 1.00 83.19 121 ARG A O 1
ATOM 977 N N . GLY A 1 122 ? 15.002 -6.620 4.829 1.00 80.69 122 GLY A N 1
ATOM 978 C CA . GLY A 1 122 ? 16.326 -6.860 4.266 1.00 80.69 122 GLY A CA 1
ATOM 979 C C . GLY A 1 122 ? 17.029 -5.585 3.803 1.00 80.69 122 GLY A C 1
ATOM 980 O O . GLY A 1 122 ? 16.404 -4.569 3.530 1.00 80.69 122 GLY A O 1
ATOM 981 N N . ASN A 1 123 ? 18.347 -5.672 3.629 1.00 77.06 123 ASN A N 1
ATOM 982 C CA . ASN A 1 123 ? 19.118 -4.708 2.838 1.00 77.06 123 ASN A CA 1
ATOM 983 C C . ASN A 1 123 ? 19.200 -5.203 1.389 1.00 77.06 123 ASN A C 1
ATOM 985 O O . ASN A 1 123 ? 20.276 -5.547 0.902 1.00 77.06 123 ASN A O 1
ATOM 989 N N . VAL A 1 124 ? 18.051 -5.321 0.721 1.00 84.75 124 VAL A N 1
ATOM 990 C CA . VAL A 1 124 ? 18.012 -5.726 -0.689 1.00 84.75 124 VAL A CA 1
ATOM 991 C C . VAL A 1 124 ? 18.121 -4.479 -1.558 1.00 84.75 124 VAL A C 1
ATOM 993 O O . VAL A 1 124 ? 17.339 -3.540 -1.413 1.00 84.75 124 VAL A O 1
ATOM 996 N N . GLU A 1 125 ? 19.097 -4.462 -2.464 1.00 92.06 125 GLU A N 1
ATOM 997 C CA . GLU A 1 125 ? 19.200 -3.408 -3.470 1.00 92.06 125 GLU A CA 1
ATOM 998 C C . GLU A 1 125 ? 18.003 -3.516 -4.431 1.00 92.06 125 GLU A C 1
ATOM 1000 O O . GLU A 1 125 ? 17.673 -4.596 -4.924 1.00 92.06 125 GLU A O 1
ATOM 1005 N N . LYS A 1 126 ? 17.301 -2.400 -4.647 1.00 94.06 126 LYS A N 1
ATOM 1006 C CA . LYS A 1 126 ? 16.008 -2.386 -5.344 1.00 94.06 126 LYS A CA 1
ATOM 1007 C C . LYS A 1 126 ? 16.132 -2.792 -6.815 1.00 94.06 126 LYS A C 1
ATOM 1009 O O . LYS 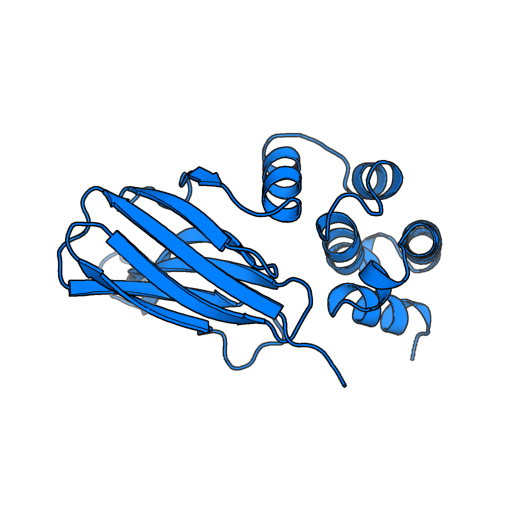A 1 126 ? 15.252 -3.502 -7.299 1.00 94.06 126 LYS A O 1
ATOM 1014 N N . ALA A 1 127 ? 17.189 -2.393 -7.525 1.00 95.25 127 ALA A N 1
ATOM 1015 C CA . ALA A 1 127 ? 17.371 -2.783 -8.922 1.00 95.25 127 ALA A CA 1
ATOM 1016 C C . ALA A 1 127 ? 17.625 -4.289 -9.035 1.00 95.25 127 ALA A C 1
ATOM 1018 O O . ALA A 1 127 ? 17.067 -4.937 -9.920 1.00 95.25 127 ALA A O 1
ATOM 1019 N N . GLU A 1 128 ? 18.396 -4.862 -8.116 1.00 94.62 128 GLU A N 1
ATOM 1020 C CA . GLU A 1 128 ? 18.621 -6.301 -8.053 1.00 94.62 128 GLU A CA 1
ATOM 1021 C C . GLU A 1 128 ? 17.345 -7.074 -7.720 1.00 94.62 128 GLU A C 1
ATOM 1023 O O . GLU A 1 128 ? 17.038 -8.059 -8.394 1.00 94.62 128 GLU A O 1
ATOM 1028 N N . PHE A 1 129 ? 16.535 -6.577 -6.779 1.00 95.00 129 PHE A N 1
ATOM 1029 C CA . PHE A 1 129 ? 15.206 -7.134 -6.528 1.00 95.00 129 PHE A CA 1
ATOM 1030 C C . PHE A 1 129 ? 14.361 -7.159 -7.811 1.00 95.00 129 PHE A C 1
ATOM 1032 O O . PHE A 1 129 ? 13.787 -8.192 -8.152 1.00 95.00 129 PHE A O 1
ATOM 1039 N N . ILE A 1 130 ? 14.328 -6.054 -8.567 1.00 96.81 130 ILE A N 1
ATOM 1040 C CA . ILE A 1 130 ? 13.571 -5.968 -9.827 1.00 96.81 130 ILE A CA 1
ATOM 1041 C C . ILE A 1 130 ? 14.088 -6.982 -10.859 1.00 96.81 130 ILE A C 1
ATOM 1043 O O . ILE A 1 130 ? 13.277 -7.598 -11.550 1.00 96.81 130 ILE A O 1
ATOM 1047 N N . ARG A 1 131 ? 15.409 -7.188 -10.969 1.00 96.62 131 ARG A N 1
ATOM 1048 C CA . ARG A 1 131 ? 15.990 -8.171 -11.904 1.00 96.62 131 ARG A CA 1
ATOM 1049 C C . ARG A 1 131 ? 15.607 -9.605 -11.558 1.00 96.62 131 ARG A C 1
ATOM 1051 O O . ARG A 1 131 ? 15.306 -10.382 -12.462 1.00 96.62 131 ARG A O 1
ATOM 1058 N N . GLN A 1 132 ? 15.625 -9.951 -10.274 1.00 94.88 132 GLN A N 1
ATOM 1059 C CA . GLN A 1 132 ? 15.346 -11.310 -9.800 1.00 94.88 132 GLN A CA 1
ATOM 1060 C C . GLN A 1 132 ? 13.843 -11.612 -9.734 1.00 94.88 132 GLN A C 1
ATOM 1062 O O . GLN A 1 132 ? 13.421 -12.753 -9.926 1.00 94.88 132 GLN A O 1
ATOM 1067 N N . HIS A 1 133 ? 13.026 -10.583 -9.506 1.00 95.25 133 HIS A N 1
ATOM 1068 C CA . HIS A 1 133 ? 11.592 -10.702 -9.259 1.00 95.25 133 HIS A CA 1
ATOM 1069 C C . HIS A 1 133 ? 10.749 -9.770 -10.144 1.00 95.25 133 HIS A C 1
ATOM 1071 O O . HIS A 1 133 ? 9.838 -9.106 -9.646 1.00 95.25 133 HIS A O 1
ATOM 1077 N N . PRO A 1 134 ? 10.970 -9.697 -11.471 1.00 96.56 134 PRO A N 1
ATOM 1078 C CA . PRO A 1 134 ? 10.318 -8.683 -12.302 1.00 96.56 134 PRO A CA 1
ATOM 1079 C C . PRO A 1 134 ? 8.793 -8.844 -12.354 1.00 96.56 134 PRO A C 1
ATOM 1081 O O . PRO A 1 134 ? 8.075 -7.881 -12.609 1.00 96.56 134 PRO A O 1
ATOM 1084 N N . ASN A 1 135 ? 8.288 -10.060 -12.106 1.00 96.06 135 ASN A N 1
ATOM 1085 C CA . ASN A 1 135 ? 6.886 -10.413 -12.323 1.00 96.06 135 ASN A CA 1
ATOM 1086 C C . ASN A 1 135 ? 6.232 -11.202 -11.174 1.00 96.06 135 ASN A C 1
ATOM 1088 O O . ASN A 1 135 ? 5.053 -11.532 -11.294 1.00 96.06 135 ASN A O 1
ATOM 1092 N N . THR A 1 136 ? 6.929 -11.487 -10.065 1.00 91.75 136 THR A N 1
ATOM 1093 C CA . THR A 1 136 ? 6.362 -12.257 -8.929 1.00 91.75 136 THR A CA 1
ATOM 1094 C C . THR A 1 136 ? 5.179 -11.542 -8.283 1.00 91.75 136 THR A C 1
ATOM 1096 O O . THR A 1 136 ? 4.174 -12.163 -7.949 1.00 91.75 136 THR A O 1
ATOM 1099 N N . SER A 1 137 ? 5.269 -10.219 -8.183 1.00 94.31 137 SER A N 1
ATOM 1100 C CA . SER A 1 137 ? 4.233 -9.333 -7.668 1.00 94.31 137 SER A CA 1
ATOM 1101 C C . SER A 1 137 ? 4.237 -8.004 -8.426 1.00 94.31 137 SER A C 1
ATOM 1103 O O . SER A 1 137 ? 4.942 -7.846 -9.430 1.00 94.31 137 SER A O 1
ATOM 1105 N N . TYR A 1 138 ? 3.447 -7.035 -7.965 1.00 95.81 138 TYR A N 1
ATOM 1106 C CA . TYR A 1 138 ? 3.484 -5.675 -8.493 1.00 95.81 138 TYR A CA 1
ATOM 1107 C C . TYR A 1 138 ? 4.566 -4.800 -7.842 1.00 95.81 138 TYR A C 1
ATOM 1109 O O . TYR A 1 138 ? 4.727 -3.642 -8.238 1.00 95.81 138 TYR A O 1
ATOM 1117 N N . LEU A 1 139 ? 5.329 -5.324 -6.872 1.00 95.56 139 LEU A N 1
ATOM 1118 C CA . LEU A 1 139 ? 6.326 -4.527 -6.159 1.00 95.56 139 LEU A CA 1
ATOM 1119 C C . LEU A 1 139 ? 7.421 -4.027 -7.105 1.00 95.56 139 LEU A C 1
ATOM 1121 O O . LEU A 1 139 ? 7.790 -2.861 -7.039 1.00 95.56 139 LEU A O 1
ATOM 1125 N N . SER A 1 140 ? 7.897 -4.865 -8.026 1.00 96.88 140 SER A N 1
ATOM 1126 C CA . SER A 1 140 ? 8.991 -4.502 -8.936 1.00 96.88 140 SER A CA 1
ATOM 1127 C C . SER A 1 140 ? 8.644 -3.336 -9.860 1.00 96.88 140 SER A C 1
ATOM 1129 O O . SER A 1 140 ? 9.457 -2.432 -10.033 1.00 96.88 140 SER A O 1
ATOM 1131 N N . VAL A 1 141 ? 7.420 -3.289 -10.401 1.00 97.06 141 VAL A N 1
ATOM 1132 C CA . VAL A 1 141 ? 6.994 -2.146 -11.228 1.00 97.06 141 VAL A CA 1
ATOM 1133 C C . VAL A 1 141 ? 6.772 -0.884 -10.391 1.00 97.06 141 VAL A C 1
ATOM 1135 O O . VAL A 1 141 ? 7.080 0.215 -10.849 1.00 97.06 141 VAL A O 1
ATOM 1138 N N . PHE A 1 142 ? 6.305 -1.026 -9.147 1.00 95.38 142 PHE A N 1
ATOM 1139 C CA . PHE A 1 142 ? 6.228 0.095 -8.214 1.00 95.38 142 PHE A CA 1
ATOM 1140 C C . PHE A 1 142 ? 7.614 0.656 -7.871 1.00 95.38 142 PHE A C 1
ATOM 1142 O O . PHE A 1 142 ? 7.813 1.867 -7.956 1.00 95.38 142 PHE A O 1
ATOM 1149 N N . LEU A 1 143 ? 8.573 -0.208 -7.518 1.00 95.62 143 LEU A N 1
ATOM 1150 C CA . LEU A 1 143 ? 9.945 0.189 -7.200 1.00 95.62 143 LEU A CA 1
ATOM 1151 C C . LEU A 1 143 ? 10.600 0.862 -8.401 1.00 95.62 143 LEU A C 1
ATOM 1153 O O . LEU A 1 143 ? 11.161 1.942 -8.258 1.00 95.62 143 LEU A O 1
ATOM 1157 N N . LEU A 1 144 ? 10.456 0.286 -9.596 1.00 97.62 144 LEU A N 1
ATOM 1158 C CA . LEU A 1 144 ? 10.982 0.900 -10.809 1.00 97.62 144 LEU A CA 1
ATOM 1159 C C . LEU A 1 144 ? 10.393 2.297 -11.027 1.00 97.62 144 LEU A C 1
ATOM 1161 O O . LEU A 1 144 ? 11.128 3.231 -11.325 1.00 97.62 144 LEU A O 1
ATOM 1165 N N . ASN A 1 145 ? 9.085 2.471 -10.825 1.00 96.00 145 ASN A N 1
ATOM 1166 C CA . ASN A 1 145 ? 8.452 3.783 -10.924 1.00 96.00 145 ASN A CA 1
ATOM 1167 C C . ASN A 1 145 ? 8.960 4.786 -9.876 1.00 96.00 145 ASN A C 1
ATOM 1169 O O . ASN A 1 145 ? 9.094 5.970 -10.190 1.00 96.00 145 ASN A O 1
ATOM 1173 N N . ALA A 1 146 ? 9.227 4.334 -8.651 1.00 93.75 146 ALA A N 1
ATOM 1174 C CA . ALA A 1 146 ? 9.740 5.179 -7.576 1.00 93.75 146 ALA A CA 1
ATOM 1175 C C . ALA A 1 146 ? 11.198 5.614 -7.808 1.00 93.75 146 ALA A C 1
ATOM 1177 O O . ALA A 1 146 ? 11.553 6.738 -7.470 1.00 93.75 146 ALA A O 1
ATOM 1178 N N . GLU A 1 147 ? 12.018 4.750 -8.410 1.00 96.38 147 GLU A N 1
ATOM 1179 C CA . GLU A 1 147 ? 13.466 4.954 -8.559 1.00 96.38 147 GLU A CA 1
ATOM 1180 C C . GLU A 1 147 ? 13.889 5.406 -9.968 1.00 96.38 147 GLU A C 1
ATOM 1182 O O . GLU A 1 147 ? 15.059 5.716 -10.183 1.00 96.38 147 GLU A O 1
ATOM 1187 N N . LYS A 1 148 ? 12.968 5.459 -10.943 1.00 96.75 148 LYS A N 1
ATOM 1188 C CA . LYS A 1 148 ? 13.281 5.727 -12.363 1.00 96.75 148 LYS A CA 1
ATOM 1189 C C . LYS A 1 148 ? 14.146 6.969 -12.600 1.00 96.75 148 LYS A C 1
ATOM 1191 O O . LYS A 1 148 ? 15.039 6.938 -13.440 1.00 96.75 148 LYS A O 1
ATOM 1196 N N . GLU A 1 149 ? 13.918 8.043 -11.843 1.00 95.69 149 GLU A N 1
ATOM 1197 C CA . GLU A 1 149 ? 14.708 9.278 -11.940 1.00 95.69 149 GLU A CA 1
ATOM 1198 C C . GLU A 1 149 ? 16.141 9.079 -11.438 1.00 95.69 149 GLU A C 1
ATOM 1200 O O . GLU A 1 149 ? 17.084 9.532 -12.081 1.00 95.69 149 GLU A O 1
ATOM 1205 N N . GLN A 1 150 ? 16.310 8.348 -10.333 1.00 96.81 150 GLN A N 1
ATOM 1206 C CA . GLN A 1 150 ? 17.617 8.020 -9.768 1.00 96.81 150 GLN A CA 1
ATOM 1207 C C . GLN A 1 150 ? 18.399 7.045 -10.660 1.00 96.81 150 GLN A C 1
ATOM 1209 O O . GLN A 1 150 ? 19.617 7.160 -10.780 1.00 96.81 150 GLN A O 1
ATOM 1214 N N . TYR A 1 151 ? 17.715 6.090 -11.289 1.00 97.38 151 TYR A N 1
ATOM 1215 C CA . TYR A 1 151 ? 18.327 5.129 -12.208 1.00 97.38 151 TYR A CA 1
ATOM 1216 C C . TYR A 1 151 ? 18.656 5.724 -13.582 1.00 97.38 151 TYR A C 1
ATOM 1218 O O . TYR A 1 151 ? 19.542 5.218 -14.272 1.00 97.38 151 TYR A O 1
ATOM 1226 N N . GLY A 1 152 ? 17.961 6.783 -13.995 1.00 97.50 152 GLY A N 1
ATOM 1227 C CA . GLY A 1 152 ? 18.080 7.340 -15.338 1.00 97.50 152 GLY A CA 1
ATOM 1228 C C . GLY A 1 152 ? 17.419 6.462 -16.409 1.00 97.50 152 GLY A C 1
ATOM 1229 O O . GLY A 1 152 ? 17.016 5.317 -16.169 1.00 97.50 152 GLY A O 1
ATOM 1230 N N . LYS A 1 153 ? 17.302 7.000 -17.632 1.00 97.38 153 LYS A N 1
ATOM 1231 C CA . LYS A 1 153 ? 16.563 6.352 -18.733 1.00 97.38 153 LYS A CA 1
ATOM 1232 C C . LYS A 1 153 ? 17.142 5.000 -19.155 1.00 97.38 153 LYS A C 1
ATOM 1234 O O . LYS A 1 153 ? 16.374 4.079 -19.407 1.00 97.38 153 LYS A O 1
ATOM 1239 N N . GLU A 1 154 ? 18.466 4.861 -19.221 1.00 97.56 154 GLU A N 1
ATOM 1240 C CA . GLU A 1 154 ? 19.113 3.632 -19.704 1.00 97.56 154 GLU A CA 1
ATOM 1241 C C . GLU A 1 154 ? 18.829 2.433 -18.788 1.00 97.56 154 GLU A C 1
ATOM 1243 O O . GLU A 1 154 ? 18.285 1.418 -19.231 1.00 97.56 154 GLU A O 1
ATOM 1248 N N . VAL A 1 155 ? 19.126 2.572 -17.491 1.00 98.25 155 VAL A N 1
ATOM 1249 C CA . VAL A 1 155 ? 18.888 1.515 -16.497 1.00 98.25 155 VAL A CA 1
ATOM 1250 C C . VAL A 1 155 ? 17.393 1.244 -16.355 1.00 98.25 155 VAL A C 1
ATOM 1252 O O . VAL A 1 155 ? 16.976 0.084 -16.330 1.00 98.25 155 VAL A O 1
ATOM 1255 N N . THR A 1 156 ? 16.569 2.296 -16.337 1.00 98.56 156 THR A N 1
ATOM 1256 C CA . THR A 1 156 ? 15.111 2.147 -16.268 1.00 98.56 156 THR A CA 1
ATOM 1257 C C . THR A 1 156 ? 14.574 1.360 -17.461 1.00 98.56 156 THR A C 1
ATOM 1259 O O . THR A 1 156 ? 13.788 0.437 -17.265 1.00 98.56 156 THR A O 1
ATOM 1262 N N . ALA A 1 157 ? 15.025 1.651 -18.686 1.00 98.44 157 ALA A N 1
ATOM 1263 C CA . ALA A 1 157 ? 14.600 0.928 -19.884 1.00 98.44 157 ALA A CA 1
ATOM 1264 C C . ALA A 1 157 ? 15.025 -0.546 -19.849 1.00 98.44 157 ALA A C 1
ATOM 1266 O O . ALA A 1 157 ? 14.254 -1.417 -20.257 1.00 98.44 157 ALA A O 1
ATOM 1267 N N . ALA A 1 158 ? 16.230 -0.841 -19.351 1.00 98.50 158 ALA A N 1
ATOM 1268 C CA . ALA A 1 158 ? 16.710 -2.212 -19.202 1.00 98.50 158 ALA A CA 1
ATOM 1269 C C . ALA A 1 158 ? 15.842 -3.019 -18.222 1.00 98.50 158 ALA A C 1
ATOM 1271 O O . ALA A 1 158 ? 15.419 -4.125 -18.553 1.00 98.50 158 ALA A O 1
ATOM 1272 N N . LEU A 1 159 ? 15.516 -2.449 -17.058 1.00 98.62 159 LEU A N 1
ATOM 1273 C CA . LEU A 1 159 ? 14.649 -3.090 -16.064 1.00 98.62 159 LEU A CA 1
ATOM 1274 C C . LEU A 1 159 ? 13.193 -3.190 -16.546 1.00 98.62 159 LEU A C 1
ATOM 1276 O O . LEU A 1 159 ? 12.548 -4.218 -16.354 1.00 98.62 159 LEU A O 1
ATOM 1280 N N . TYR A 1 160 ? 12.685 -2.164 -17.231 1.00 98.50 160 TYR A N 1
ATOM 1281 C CA . TYR A 1 160 ? 11.317 -2.135 -17.754 1.00 98.50 160 TYR A CA 1
ATOM 1282 C C . TYR A 1 160 ? 11.056 -3.234 -18.792 1.00 98.50 160 TYR A C 1
ATOM 1284 O O . TYR A 1 160 ? 9.967 -3.806 -18.831 1.00 98.50 160 TYR A O 1
ATOM 1292 N N . LYS A 1 161 ? 12.063 -3.586 -19.603 1.00 98.38 161 LYS A N 1
ATOM 1293 C CA . LYS A 1 161 ? 11.977 -4.696 -20.570 1.00 98.38 161 LYS A CA 1
ATOM 1294 C C . LYS A 1 161 ? 11.762 -6.062 -19.912 1.00 98.38 161 LYS A C 1
ATOM 1296 O O . LYS A 1 161 ? 11.232 -6.950 -20.571 1.00 98.38 161 LYS A O 1
ATOM 1301 N N . LEU A 1 162 ? 12.149 -6.230 -18.644 1.00 98.50 162 LEU A N 1
ATOM 1302 C CA . LEU A 1 162 ? 11.950 -7.476 -17.892 1.00 98.50 162 LEU A CA 1
ATOM 1303 C C . LEU A 1 162 ? 10.500 -7.644 -17.409 1.00 98.50 162 LEU A C 1
ATOM 1305 O O . LEU A 1 162 ? 10.071 -8.755 -17.084 1.00 98.50 162 LEU A O 1
ATOM 1309 N N . LEU A 1 163 ? 9.742 -6.548 -17.342 1.00 98.38 163 LEU A N 1
ATOM 1310 C CA . LEU A 1 163 ? 8.358 -6.558 -16.892 1.00 98.38 163 LEU A CA 1
ATOM 1311 C C . LEU A 1 163 ? 7.443 -7.160 -17.965 1.00 98.38 163 LEU A C 1
ATOM 1313 O O . LEU A 1 163 ? 7.574 -6.883 -19.158 1.00 98.38 163 LEU A O 1
ATOM 1317 N N . SER A 1 164 ? 6.478 -7.959 -17.525 1.00 97.94 164 SER A N 1
ATOM 1318 C CA . SER A 1 164 ? 5.385 -8.456 -18.362 1.00 97.94 164 SER A CA 1
ATOM 1319 C C . SER A 1 164 ? 4.404 -7.339 -18.713 1.00 97.94 164 SER A C 1
ATOM 1321 O O . SER A 1 164 ? 4.318 -6.326 -18.014 1.00 97.94 164 SER A O 1
ATOM 1323 N N . GLU A 1 165 ? 3.617 -7.546 -19.769 1.00 96.75 165 GLU A N 1
ATOM 1324 C CA . GLU A 1 165 ? 2.599 -6.580 -20.199 1.00 96.75 165 GLU A CA 1
ATOM 1325 C C . GLU A 1 165 ? 1.601 -6.256 -19.082 1.00 96.75 165 GLU A C 1
ATOM 1327 O O . GLU A 1 165 ? 1.304 -5.090 -18.849 1.00 96.75 165 GLU A O 1
ATOM 1332 N N . ASP A 1 166 ? 1.200 -7.246 -18.279 1.00 94.88 166 ASP A N 1
ATOM 1333 C CA . ASP A 1 166 ? 0.327 -7.015 -17.124 1.00 94.88 166 ASP A CA 1
ATOM 1334 C C . ASP A 1 166 ? 0.906 -5.984 -16.132 1.00 94.88 166 ASP A C 1
ATOM 1336 O O . ASP A 1 166 ? 0.180 -5.124 -15.625 1.00 94.88 166 ASP A O 1
ATOM 1340 N N . ARG A 1 167 ? 2.226 -6.016 -15.891 1.00 96.50 167 ARG A N 1
ATOM 1341 C CA . ARG A 1 167 ? 2.911 -5.041 -15.028 1.00 96.50 167 ARG A CA 1
ATOM 1342 C C . ARG A 1 167 ? 3.012 -3.676 -15.696 1.00 96.50 167 ARG A C 1
ATOM 1344 O O . ARG A 1 167 ? 2.790 -2.662 -15.031 1.00 96.50 167 ARG A O 1
ATOM 1351 N N . LYS A 1 168 ? 3.293 -3.634 -16.998 1.00 96.38 168 LYS A N 1
ATOM 1352 C CA . LYS A 1 168 ? 3.351 -2.390 -17.783 1.00 96.38 168 LYS A CA 1
ATOM 1353 C C . LYS A 1 168 ? 1.993 -1.686 -17.861 1.00 96.38 168 LYS A C 1
ATOM 1355 O O . LYS A 1 168 ? 1.938 -0.462 -17.808 1.00 96.38 168 LYS A O 1
ATOM 1360 N N . GLU A 1 169 ? 0.902 -2.446 -17.867 1.00 93.75 169 GLU A N 1
ATOM 1361 C CA . GLU A 1 169 ? -0.480 -1.951 -17.843 1.00 93.75 169 GLU A CA 1
ATOM 1362 C C . GLU A 1 169 ? -0.939 -1.421 -16.473 1.00 93.75 169 GLU A C 1
ATOM 1364 O O . GLU A 1 169 ? -2.065 -0.933 -16.330 1.00 93.75 169 GLU A O 1
ATOM 1369 N N . THR A 1 170 ? -0.115 -1.502 -15.429 1.00 92.62 170 THR A N 1
ATOM 1370 C CA . THR A 1 170 ? -0.434 -0.862 -14.145 1.00 92.62 170 THR A CA 1
ATOM 1371 C C . THR A 1 170 ? -0.313 0.662 -14.242 1.00 92.62 170 THR A C 1
ATOM 1373 O O . THR A 1 170 ? 0.284 1.202 -15.172 1.00 92.62 170 THR A O 1
ATOM 1376 N N . LEU A 1 171 ? -0.847 1.384 -13.249 1.00 90.69 171 LEU A N 1
ATOM 1377 C CA . LEU A 1 171 ? -0.590 2.822 -13.113 1.00 90.69 171 LEU A CA 1
ATOM 1378 C C . LEU A 1 171 ? 0.917 3.124 -13.103 1.00 90.69 171 LEU A C 1
ATOM 1380 O O . LEU A 1 171 ? 1.374 4.004 -13.825 1.00 90.69 171 LEU A O 1
ATOM 1384 N N . TYR A 1 172 ? 1.678 2.358 -12.321 1.00 93.94 172 TYR A N 1
ATOM 1385 C CA . TYR A 1 172 ? 3.124 2.515 -12.187 1.00 93.94 172 TYR A CA 1
ATOM 1386 C C . TYR A 1 172 ? 3.854 2.203 -13.498 1.00 93.94 172 TYR A C 1
ATOM 1388 O O . TYR A 1 172 ? 4.741 2.947 -13.903 1.00 93.94 172 TYR A O 1
ATOM 1396 N N . GLY A 1 173 ? 3.441 1.144 -14.197 1.00 95.94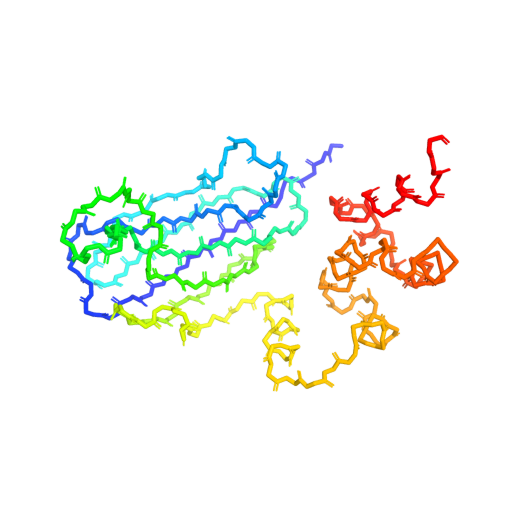 173 GLY A N 1
ATOM 1397 C CA . GLY A 1 173 ? 4.019 0.746 -15.478 1.00 95.94 173 GLY A CA 1
ATOM 1398 C C . GLY A 1 173 ? 3.824 1.795 -16.572 1.00 95.94 173 GLY A C 1
ATOM 1399 O O . GLY A 1 173 ? 4.766 2.075 -17.314 1.00 95.94 173 GLY A O 1
ATOM 1400 N N . ARG A 1 174 ? 2.648 2.436 -16.620 1.00 94.94 174 ARG A N 1
ATOM 1401 C CA . ARG A 1 174 ? 2.385 3.562 -17.530 1.00 94.94 174 ARG A CA 1
ATOM 1402 C C . ARG A 1 174 ? 3.229 4.789 -17.196 1.00 94.94 174 ARG A C 1
ATOM 1404 O O . ARG A 1 174 ? 3.777 5.400 -18.101 1.00 94.94 174 ARG A O 1
ATOM 1411 N N . GLN A 1 175 ? 3.389 5.120 -15.915 1.00 93.88 175 GLN A N 1
ATOM 1412 C CA . GLN A 1 175 ? 4.240 6.244 -15.497 1.00 93.88 175 GLN A CA 1
ATOM 1413 C C . GLN A 1 175 ? 5.719 6.023 -15.849 1.00 93.88 175 GLN A C 1
ATOM 1415 O O . GLN A 1 175 ? 6.415 6.975 -16.205 1.00 93.88 175 GLN A O 1
ATOM 1420 N N . VAL A 1 176 ? 6.205 4.778 -15.788 1.00 97.06 176 VAL A N 1
ATOM 1421 C CA . VAL A 1 176 ? 7.552 4.436 -16.274 1.00 97.06 176 VAL A CA 1
ATOM 1422 C C . VAL A 1 176 ? 7.640 4.577 -17.794 1.00 97.06 176 VAL A C 1
ATOM 1424 O O . VAL A 1 176 ? 8.617 5.142 -18.275 1.00 97.06 176 VAL A O 1
ATOM 1427 N N . ALA A 1 177 ? 6.632 4.119 -18.546 1.00 97.44 177 ALA A N 1
ATOM 1428 C CA . ALA A 1 177 ? 6.603 4.277 -20.004 1.00 97.44 177 ALA A CA 1
ATOM 1429 C C . ALA A 1 177 ? 6.693 5.754 -20.417 1.00 97.44 177 ALA A C 1
ATOM 1431 O O . ALA A 1 177 ? 7.593 6.114 -21.173 1.00 97.44 177 ALA A O 1
ATOM 1432 N N . THR A 1 178 ? 5.857 6.616 -19.828 1.00 96.19 178 THR A N 1
ATOM 1433 C CA . THR A 1 178 ? 5.878 8.067 -20.076 1.00 96.19 178 THR A CA 1
ATOM 1434 C C . THR A 1 178 ? 7.252 8.677 -19.787 1.00 96.19 178 THR A C 1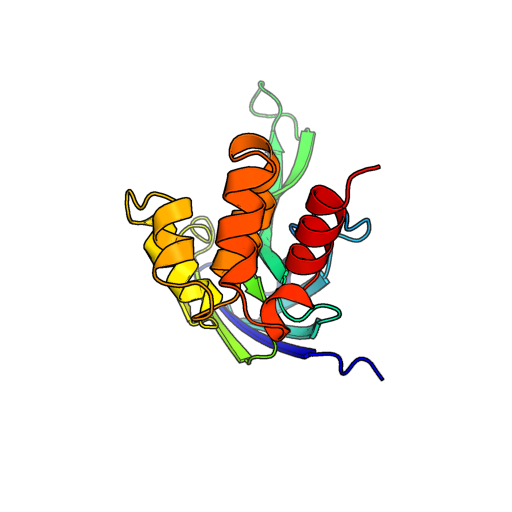
ATOM 1436 O O . THR A 1 178 ? 7.774 9.453 -20.582 1.00 96.19 178 THR A O 1
ATOM 1439 N N . TYR A 1 179 ? 7.894 8.287 -18.681 1.00 96.38 179 TYR A N 1
ATOM 1440 C CA . TYR A 1 179 ? 9.250 8.747 -18.369 1.00 96.38 179 TYR A CA 1
ATOM 1441 C C . TYR A 1 179 ? 10.284 8.341 -19.437 1.00 96.38 179 TYR A C 1
ATOM 1443 O O . TYR A 1 179 ? 11.185 9.119 -19.763 1.00 96.38 179 TYR A O 1
ATOM 1451 N N . LEU A 1 180 ? 10.176 7.127 -19.987 1.00 97.44 180 LEU A N 1
ATOM 1452 C CA . LEU A 1 180 ? 11.103 6.626 -21.004 1.00 97.44 180 LEU A CA 1
ATOM 1453 C C . LEU A 1 180 ? 10.917 7.326 -22.354 1.00 97.44 180 LEU A C 1
ATOM 1455 O O . LEU A 1 180 ? 11.921 7.706 -22.965 1.00 97.44 180 LEU A O 1
ATOM 1459 N N . GLU A 1 181 ? 9.671 7.555 -22.768 1.00 94.06 181 GLU A N 1
ATOM 1460 C CA . GLU A 1 181 ? 9.311 8.270 -24.002 1.00 94.06 181 GLU A CA 1
ATOM 1461 C C . GLU A 1 181 ? 9.882 9.700 -24.010 1.00 94.06 181 GLU A C 1
ATOM 1463 O O . GLU A 1 181 ? 10.438 10.124 -25.020 1.00 94.06 181 GLU A O 1
ATOM 1468 N N . GLY A 1 182 ? 9.927 10.360 -22.845 1.00 78.69 182 GLY A N 1
ATOM 1469 C CA . GLY A 1 182 ? 10.336 11.764 -22.730 1.00 78.69 182 GLY A CA 1
ATOM 1470 C C . GLY A 1 182 ? 9.232 12.723 -23.166 1.00 78.69 182 GLY A C 1
ATOM 1471 O O . GLY A 1 182 ? 8.303 12.318 -23.858 1.00 78.69 182 GLY A O 1
ATOM 1472 N N . ASP A 1 183 ? 9.348 13.978 -22.735 1.00 53.50 183 ASP A N 1
ATOM 1473 C CA . ASP A 1 183 ? 8.662 15.088 -23.406 1.00 53.50 183 ASP A CA 1
ATOM 1474 C C . ASP A 1 183 ? 9.343 15.393 -24.750 1.00 53.50 183 ASP A C 1
ATOM 1476 O O . ASP A 1 183 ? 10.599 15.307 -24.805 1.00 53.50 183 ASP A O 1
#

InterPro domains:
  IPR025380 Domain of unknown function DUF4369 [PF14289] (7-116)

Foldseek 3Di:
DPDKAKEKEKEFAAPDDFQFKKWKFFPPPPDPGGTFDIFTDDPRITMDIGIHPFQKTKIKIAGWDFDADPVNPHGPDIDGPQIDIDMDHNYYWYWYYYPVHNPVIDTRDDQLRVLVVVVVVDPDDLLVCLVVCVDSDLNNLVSLLVCDVVCDLPSSVVSLVVHDPSSLRGPSNVSSVDRNVDD

Organism: NCBI:txid1610492

Radius of gyration: 17.99 Å; chains: 1; bounding box: 37×35×48 Å

pLDDT: mean 92.49, std 8.62, range [41.12, 98.62]